Protein AF-A0A7G8E2K2-F1 (afdb_monomer_lite)

Radius of gyration: 29.86 Å; chains: 1; bounding box: 67×80×74 Å

Foldseek 3Di:
DDDDDDDPDPDDPPPDPVPPPDQDVVQCVVQVPPPCSVVSSCVVVVVPPPPPDVVVVLVLLQQLAFFADPQWFAADPQKTFGKDWAFDAQPDEADPQQPPQPDDPPPQQPPQPPRTGGTHIDTDDDMDGYHHDPVAPSHHPGRNHRGRPPCVVVVVVVVVVVVVVVLVVLLVQFAPQCSVVSLALVSSCVVPVVVVVVCVVPVVVSVVVSVVRVHPD

pLDDT: mean 75.47, std 17.38, range [32.97, 94.81]

Sequence (217 aa):
MVVKGSFIALAVLIASNPAFAEVDPKIHKLCVEAKDYAGCVRAMKGDTTPITETRMRMGLQDELGNACPAGYAYSGGGQCRSIKCIPMGIFGSNEPQLAGKGHTCEGRNIEYGIIGGRATMRWGNQYMKAIIDPNCPNIEPHLGDLNSCGREKDYKAKQETEAARKEKELLESCDFKIRAYQCSFNAYLDANPALKRWAELNPEMAEKERQKLGSLD

Structure (mmCIF, N/CA/C/O backbone):
data_AF-A0A7G8E2K2-F1
#
_entry.id   AF-A0A7G8E2K2-F1
#
loop_
_atom_site.group_PDB
_atom_site.id
_atom_site.type_symbol
_atom_site.label_atom_id
_atom_site.label_alt_id
_atom_site.label_comp_id
_atom_site.label_asym_id
_atom_site.label_entity_id
_atom_site.label_seq_id
_atom_site.pdbx_PDB_ins_code
_atom_site.Cartn_x
_atom_site.Cartn_y
_atom_site.Cartn_z
_atom_site.occupancy
_atom_site.B_iso_or_equiv
_atom_site.auth_seq_id
_atom_site.auth_comp_id
_atom_site.auth_asym_id
_atom_site.auth_atom_id
_atom_site.pdbx_PDB_model_num
ATOM 1 N N . MET A 1 1 ? -39.272 -60.051 -33.256 1.00 32.97 1 MET A N 1
ATOM 2 C CA . MET A 1 1 ? -37.827 -60.293 -33.071 1.00 32.97 1 MET A CA 1
ATOM 3 C C . MET A 1 1 ? -37.099 -58.959 -33.055 1.00 32.97 1 MET A C 1
ATOM 5 O O . MET A 1 1 ? -37.270 -58.185 -33.979 1.00 32.97 1 MET A O 1
ATOM 9 N N . VAL A 1 2 ? -36.336 -58.754 -31.978 1.00 37.84 2 VAL A N 1
ATOM 10 C CA . VAL A 1 2 ? -35.137 -57.910 -31.812 1.00 37.84 2 VAL A CA 1
ATOM 11 C C . VAL A 1 2 ? -35.247 -56.395 -32.062 1.00 37.84 2 VAL A C 1
ATOM 13 O O . VAL A 1 2 ? -35.211 -55.888 -33.175 1.00 37.84 2 VAL A O 1
ATOM 16 N N . VAL A 1 3 ? -35.280 -55.712 -30.917 1.00 42.19 3 VAL A N 1
ATOM 17 C CA . VAL A 1 3 ? -35.051 -54.293 -30.615 1.00 42.19 3 VAL A CA 1
ATOM 18 C C . VAL A 1 3 ? -33.690 -53.810 -31.126 1.00 42.19 3 VAL A C 1
ATOM 20 O O . VAL A 1 3 ? -32.722 -54.562 -31.027 1.00 42.19 3 VAL A O 1
ATOM 23 N N . LYS A 1 4 ? -33.588 -52.537 -31.538 1.00 41.44 4 LYS A N 1
ATOM 24 C CA . LYS A 1 4 ? -32.407 -51.681 -31.284 1.00 41.44 4 LYS A CA 1
ATOM 25 C C . LYS A 1 4 ? -32.735 -50.205 -31.545 1.00 41.44 4 LYS A C 1
ATOM 27 O O . LYS A 1 4 ? -32.542 -49.685 -32.637 1.00 41.44 4 LYS A O 1
ATOM 32 N N . GLY A 1 5 ? -33.264 -49.546 -30.512 1.00 40.81 5 GLY A N 1
ATOM 33 C CA . GLY A 1 5 ? -33.307 -48.088 -30.419 1.00 40.81 5 GLY A CA 1
ATOM 34 C C . GLY A 1 5 ? -31.919 -47.561 -30.057 1.00 40.81 5 GLY A C 1
ATOM 35 O O . GLY A 1 5 ? -31.308 -48.030 -29.099 1.00 40.81 5 GLY A O 1
ATOM 36 N N . SER A 1 6 ? -31.414 -46.623 -30.853 1.00 45.47 6 SER A N 1
ATOM 37 C CA . SER A 1 6 ? -30.106 -46.000 -30.665 1.00 45.47 6 SER A CA 1
ATOM 38 C C . SER A 1 6 ? -30.271 -44.745 -29.804 1.00 45.47 6 SER A C 1
ATOM 40 O O . SER A 1 6 ? -30.542 -43.664 -30.318 1.00 45.47 6 SER A O 1
ATOM 42 N N . PHE A 1 7 ? -30.156 -44.893 -28.483 1.00 44.28 7 PHE A N 1
ATOM 43 C CA . PHE A 1 7 ? -30.063 -43.763 -27.557 1.00 44.28 7 PHE A CA 1
ATOM 44 C C . PHE A 1 7 ? -28.607 -43.290 -27.501 1.00 44.28 7 PHE A C 1
ATOM 46 O O . PHE A 1 7 ? -27.746 -43.974 -26.951 1.00 44.28 7 PHE A O 1
ATOM 53 N N . ILE A 1 8 ? -28.323 -42.122 -28.079 1.00 51.41 8 ILE A N 1
ATOM 54 C CA . ILE A 1 8 ? -27.054 -41.418 -27.866 1.00 51.41 8 ILE A CA 1
ATOM 55 C C . ILE A 1 8 ? -27.135 -40.776 -26.478 1.00 51.41 8 ILE A C 1
ATOM 57 O O . ILE A 1 8 ? -27.784 -39.749 -26.290 1.00 51.41 8 ILE A O 1
ATOM 61 N N . ALA A 1 9 ? -26.516 -41.421 -25.490 1.00 45.59 9 ALA A N 1
ATOM 62 C CA . ALA A 1 9 ? -26.308 -40.863 -24.163 1.00 45.59 9 ALA A CA 1
ATOM 63 C C . ALA A 1 9 ? -25.208 -39.793 -24.240 1.00 45.59 9 ALA A C 1
ATOM 65 O O . ALA A 1 9 ? -24.033 -40.109 -24.424 1.00 45.59 9 ALA A O 1
ATOM 66 N N . LEU A 1 10 ? -25.585 -38.519 -24.114 1.00 44.47 10 LEU A N 1
ATOM 67 C CA . LEU A 1 10 ? -24.635 -37.429 -23.921 1.00 44.47 10 LEU A CA 1
ATOM 68 C C . LEU A 1 10 ? -24.130 -37.503 -22.471 1.00 44.47 10 LEU A C 1
ATOM 70 O O . LEU A 1 10 ? -24.831 -37.120 -21.535 1.00 44.47 10 LEU A O 1
ATOM 74 N N . ALA A 1 11 ? -22.939 -38.067 -22.283 1.00 43.22 11 ALA A N 1
ATOM 75 C CA . ALA A 1 11 ? -22.270 -38.125 -20.992 1.00 43.22 11 ALA A CA 1
ATOM 76 C C . ALA A 1 11 ? -21.904 -36.703 -20.536 1.00 43.22 11 ALA A C 1
ATOM 78 O O . ALA A 1 11 ? -21.011 -36.064 -21.091 1.00 43.22 11 ALA A O 1
ATOM 79 N N . VAL A 1 12 ? -22.605 -36.206 -19.516 1.00 47.22 12 VAL A N 1
ATOM 80 C CA . VAL A 1 12 ? -22.203 -35.014 -18.767 1.00 47.22 12 VAL A CA 1
ATOM 81 C C . VAL A 1 12 ? -20.932 -35.375 -17.999 1.00 47.22 12 VAL A C 1
ATOM 83 O O . VAL A 1 12 ? -20.977 -36.121 -17.022 1.00 47.22 12 VAL A O 1
ATOM 86 N N . LEU A 1 13 ? -19.785 -34.872 -18.458 1.00 45.12 13 LEU A N 1
ATOM 87 C CA . LEU A 1 13 ? -18.534 -34.877 -17.703 1.00 45.12 13 LEU A CA 1
ATOM 88 C C . LEU A 1 13 ? -18.696 -33.941 -16.500 1.00 45.12 13 LEU A C 1
ATOM 90 O O . LEU A 1 13 ? -18.425 -32.744 -16.573 1.00 45.12 13 LEU A O 1
ATOM 94 N N . ILE A 1 14 ? -19.177 -34.495 -15.389 1.00 46.22 14 ILE A N 1
ATOM 95 C CA . ILE A 1 14 ? -19.089 -33.860 -14.077 1.00 46.22 14 ILE A CA 1
ATOM 96 C C . ILE A 1 14 ? -17.608 -33.891 -13.695 1.00 46.22 14 ILE A C 1
ATOM 98 O O . ILE A 1 14 ? -17.072 -34.939 -13.340 1.00 46.22 14 ILE A O 1
ATOM 102 N N . ALA A 1 15 ? -16.933 -32.747 -13.801 1.00 39.41 15 ALA A N 1
ATOM 103 C CA . ALA A 1 15 ? -15.620 -32.560 -13.204 1.00 39.41 15 ALA A CA 1
ATOM 104 C C . ALA A 1 15 ? -15.766 -32.704 -11.681 1.00 39.41 15 ALA A C 1
ATOM 106 O O . ALA A 1 15 ? -16.253 -31.809 -10.990 1.00 39.41 15 ALA A O 1
ATOM 107 N N . SER A 1 16 ? -15.399 -33.871 -11.158 1.00 40.41 16 SER A N 1
ATOM 108 C CA . SER A 1 16 ? -15.361 -34.152 -9.730 1.00 40.41 16 SER A CA 1
ATOM 109 C C . SER A 1 16 ? -14.204 -33.381 -9.092 1.00 40.41 16 SER A C 1
ATOM 111 O O . SER A 1 16 ? -13.073 -33.864 -9.055 1.00 40.41 16 SER A O 1
ATOM 113 N N . ASN A 1 17 ? -14.483 -32.179 -8.584 1.00 39.69 17 ASN A N 1
ATOM 114 C CA . ASN A 1 17 ? -13.613 -31.515 -7.614 1.00 39.69 17 ASN A CA 1
ATOM 115 C C . ASN A 1 17 ? -13.625 -32.340 -6.312 1.00 39.69 17 ASN A C 1
ATOM 117 O O . ASN A 1 17 ? -14.682 -32.441 -5.685 1.00 39.69 17 ASN A O 1
ATOM 121 N N . PRO A 1 18 ? -12.494 -32.897 -5.843 1.00 39.53 18 PRO A N 1
ATOM 122 C CA . PRO A 1 18 ? -12.457 -33.779 -4.674 1.00 39.53 18 PRO A CA 1
ATOM 123 C C . PRO A 1 18 ? -12.524 -33.014 -3.334 1.00 39.53 18 PRO A C 1
ATOM 125 O O . PRO A 1 18 ? -12.056 -33.505 -2.313 1.00 39.53 18 PRO A O 1
ATOM 128 N N . ALA A 1 19 ? -13.094 -31.804 -3.311 1.00 43.91 19 ALA A N 1
ATOM 129 C CA . ALA A 1 19 ? -13.120 -30.927 -2.134 1.00 43.91 19 ALA A CA 1
ATOM 130 C C . ALA A 1 19 ? -14.438 -30.968 -1.332 1.00 43.91 19 ALA A C 1
ATOM 132 O O . ALA A 1 19 ? -14.545 -30.307 -0.303 1.00 43.91 19 ALA A O 1
ATOM 133 N N . PHE A 1 20 ? -15.428 -31.757 -1.760 1.00 43.94 20 PHE A N 1
ATOM 134 C CA . PHE A 1 20 ? -16.698 -31.957 -1.044 1.00 43.94 20 PHE A CA 1
ATOM 135 C C . PHE A 1 20 ? -16.855 -33.396 -0.540 1.00 43.94 20 PHE A C 1
ATOM 137 O O . PHE A 1 20 ? -17.945 -33.961 -0.580 1.00 43.94 20 PHE A O 1
ATOM 144 N N . ALA A 1 21 ? -15.761 -34.006 -0.076 1.00 47.19 21 ALA A N 1
ATOM 145 C CA . ALA A 1 21 ? -15.837 -35.261 0.657 1.00 47.19 21 ALA A CA 1
ATOM 146 C C . ALA A 1 21 ? -16.679 -35.052 1.931 1.00 47.19 21 ALA A C 1
ATOM 148 O O . ALA A 1 21 ? -16.267 -34.350 2.858 1.00 47.19 21 ALA A O 1
ATOM 149 N N . GLU A 1 22 ? -17.894 -35.598 1.878 1.00 59.53 22 GLU A N 1
ATOM 150 C CA . GLU A 1 22 ? -18.796 -35.994 2.961 1.00 59.53 22 GLU A CA 1
ATOM 151 C C . GLU A 1 22 ? -18.624 -35.200 4.268 1.00 59.53 22 GLU A C 1
ATOM 153 O O . GLU A 1 22 ? -17.851 -35.540 5.166 1.00 59.53 22 GLU A O 1
ATOM 158 N N . VAL A 1 23 ? -19.337 -34.075 4.366 1.00 63.22 23 VAL A N 1
ATOM 159 C CA . VAL A 1 23 ? -19.462 -33.342 5.630 1.00 63.22 23 VAL A CA 1
ATOM 160 C C . VAL A 1 23 ? -20.283 -34.203 6.585 1.00 63.22 23 VAL A C 1
ATOM 162 O O . VAL A 1 23 ? -21.416 -34.551 6.260 1.00 63.22 23 VAL A O 1
ATOM 165 N N . ASP A 1 24 ? -19.721 -34.526 7.755 1.00 76.00 24 ASP A N 1
ATOM 166 C CA . ASP A 1 24 ? -20.410 -35.294 8.798 1.00 76.00 24 ASP A CA 1
ATOM 167 C C . ASP A 1 24 ? -21.826 -34.718 9.034 1.00 76.00 24 ASP A C 1
ATOM 169 O O . ASP A 1 24 ? -21.955 -33.499 9.229 1.00 76.00 24 ASP A O 1
ATOM 173 N N . PRO A 1 25 ? -22.892 -35.545 9.032 1.00 79.00 25 PRO A N 1
ATOM 174 C CA . PRO A 1 25 ? -24.273 -35.085 9.184 1.00 79.00 25 PRO A CA 1
ATOM 175 C C . PRO A 1 25 ? -24.508 -34.206 10.421 1.00 79.00 25 PRO A C 1
ATOM 177 O O . PRO A 1 25 ? -25.373 -33.327 10.402 1.00 79.00 25 PRO A O 1
ATOM 180 N N . LYS A 1 26 ? -23.728 -34.399 11.494 1.00 77.62 26 LYS A N 1
ATOM 181 C CA . LYS A 1 26 ? -23.789 -33.569 12.704 1.00 77.62 26 LYS A CA 1
ATOM 182 C C . LYS A 1 26 ? -23.222 -32.172 12.468 1.00 77.62 26 LYS A C 1
ATOM 184 O O . LYS A 1 26 ? -23.830 -31.202 12.909 1.00 77.62 26 LYS A O 1
ATOM 189 N N . ILE A 1 27 ? -22.108 -32.053 11.744 1.00 76.75 27 ILE A N 1
ATOM 190 C CA . ILE A 1 27 ? -21.520 -30.754 11.377 1.00 76.75 27 ILE A CA 1
ATOM 191 C C . ILE A 1 27 ? -22.425 -30.044 10.368 1.00 76.75 27 ILE A C 1
ATOM 193 O O . ILE A 1 27 ? -22.677 -28.848 10.492 1.00 76.75 27 ILE A O 1
ATOM 197 N N . HIS A 1 28 ? -22.985 -30.786 9.410 1.00 78.94 28 HIS A N 1
ATOM 198 C CA . HIS A 1 28 ? -23.934 -30.238 8.449 1.00 78.94 28 HIS A CA 1
ATOM 199 C C . HIS A 1 28 ? -25.149 -29.613 9.146 1.00 78.94 28 HIS A C 1
ATOM 201 O O . HIS A 1 28 ? -25.479 -28.467 8.856 1.00 78.94 28 HIS A O 1
ATOM 207 N N . LYS A 1 29 ? -25.757 -30.312 10.115 1.00 83.06 29 LYS A N 1
ATOM 208 C CA . LYS A 1 29 ? -26.914 -29.798 10.865 1.00 83.06 29 LYS A CA 1
ATOM 209 C C . LYS A 1 29 ? -26.600 -28.534 11.676 1.00 83.06 29 LYS A C 1
ATOM 211 O O . LYS A 1 29 ? -27.480 -27.701 11.842 1.00 83.06 29 LYS A O 1
ATOM 216 N N . LEU A 1 30 ? -25.370 -28.385 12.164 1.00 78.75 30 LEU A N 1
ATOM 217 C CA . LEU A 1 30 ? -24.940 -27.195 12.908 1.00 78.75 30 LEU A CA 1
ATOM 218 C C . LEU A 1 30 ? -24.634 -26.006 11.990 1.00 78.75 30 LEU A C 1
ATOM 220 O O . LEU A 1 30 ? -24.845 -24.862 12.375 1.00 78.75 30 LEU A O 1
ATOM 224 N N . CYS A 1 31 ? -24.151 -26.273 10.777 1.00 78.31 31 CYS A N 1
ATOM 225 C CA . CYS A 1 31 ? -23.702 -25.233 9.859 1.00 78.31 31 CYS A CA 1
ATOM 226 C C . CYS A 1 31 ? -24.735 -24.835 8.800 1.00 78.31 31 CYS A C 1
ATOM 228 O O . CYS A 1 31 ? -24.526 -23.827 8.133 1.00 78.31 31 CYS A O 1
ATOM 230 N N . VAL A 1 32 ? -25.836 -25.580 8.630 1.00 83.81 32 VAL A N 1
ATOM 231 C CA . VAL A 1 32 ? -26.839 -25.351 7.566 1.00 83.81 32 VAL A CA 1
ATOM 232 C C . VAL A 1 32 ? -27.510 -23.976 7.639 1.00 83.81 32 VAL A C 1
ATOM 234 O O . VAL A 1 32 ? -27.855 -23.410 6.607 1.00 83.81 32 VAL A O 1
ATOM 237 N N . GLU A 1 33 ? -27.645 -23.415 8.840 1.00 76.44 33 GLU A N 1
ATOM 238 C CA . GLU A 1 33 ? -28.220 -22.080 9.052 1.00 76.44 33 GLU A CA 1
ATOM 239 C C . GLU A 1 33 ? -27.167 -20.960 8.990 1.00 76.44 33 GLU A C 1
ATOM 241 O O . GLU A 1 33 ? -27.507 -19.775 8.986 1.00 76.44 33 GLU A O 1
ATOM 246 N N . ALA A 1 34 ? -25.877 -21.304 8.925 1.00 74.50 34 ALA A N 1
ATOM 247 C CA . ALA A 1 34 ? -24.814 -20.317 8.843 1.00 74.50 34 ALA A CA 1
ATOM 248 C C . ALA A 1 34 ? -24.793 -19.672 7.451 1.00 74.50 34 ALA A C 1
ATOM 250 O O . ALA A 1 34 ? -24.728 -20.356 6.429 1.00 74.50 34 ALA A O 1
ATOM 251 N N . LYS A 1 35 ? -24.750 -18.334 7.409 1.00 68.25 35 LYS A N 1
ATOM 252 C CA . LYS A 1 35 ? -24.548 -17.576 6.159 1.00 68.25 35 LYS A CA 1
ATOM 253 C C . LYS A 1 35 ? -23.265 -17.983 5.422 1.00 68.25 35 LYS A C 1
ATOM 255 O O . LYS A 1 35 ? -23.231 -17.924 4.198 1.00 68.25 35 LYS A O 1
ATOM 260 N N . ASP A 1 36 ? -22.237 -18.404 6.161 1.00 66.69 36 ASP A N 1
ATOM 261 C CA . ASP A 1 36 ? -21.009 -18.999 5.627 1.00 66.69 36 ASP A CA 1
ATOM 262 C C . ASP A 1 36 ? -20.883 -20.461 6.082 1.00 66.69 36 ASP A C 1
ATOM 264 O O . ASP A 1 36 ? -20.158 -20.803 7.023 1.00 66.69 36 ASP A O 1
ATOM 268 N N . TYR A 1 37 ? -21.621 -21.335 5.395 1.00 74.50 37 TYR A N 1
ATOM 269 C CA . TYR A 1 37 ? -21.599 -22.780 5.620 1.00 74.50 37 TYR A CA 1
ATOM 270 C C . TYR A 1 37 ? -20.172 -23.348 5.560 1.00 74.50 37 TYR A C 1
ATOM 272 O O . TYR A 1 37 ? -19.773 -24.155 6.400 1.00 74.50 37 TYR A O 1
ATOM 280 N N . ALA A 1 38 ? -19.367 -22.901 4.592 1.00 69.81 38 ALA A N 1
ATOM 281 C CA . ALA A 1 38 ? -18.022 -23.424 4.378 1.00 69.81 38 ALA A CA 1
ATOM 282 C C . ALA A 1 38 ? -17.038 -22.980 5.473 1.00 69.81 38 ALA A C 1
ATOM 284 O O . ALA A 1 38 ? -16.143 -23.751 5.825 1.00 69.81 38 ALA A O 1
ATOM 285 N N . GLY A 1 39 ? -17.195 -21.766 6.008 1.00 70.06 39 GLY A N 1
ATOM 286 C CA . GLY A 1 39 ? -16.452 -21.279 7.170 1.00 70.06 39 GLY A CA 1
ATOM 287 C C . GLY A 1 39 ? -16.805 -22.039 8.449 1.00 70.06 39 GLY A C 1
ATOM 288 O O . GLY A 1 39 ? -15.907 -22.499 9.153 1.00 70.06 39 GLY A O 1
ATOM 289 N N . CYS A 1 40 ? -18.098 -22.268 8.698 1.00 74.31 40 CYS A N 1
ATOM 290 C CA . CYS A 1 40 ? -18.567 -23.042 9.850 1.00 74.31 40 CYS A CA 1
ATOM 291 C C . CYS A 1 40 ? -18.055 -24.492 9.824 1.00 74.31 40 CYS A C 1
ATOM 293 O O . CYS A 1 40 ? -17.511 -24.976 10.815 1.00 74.31 40 CYS A O 1
ATOM 295 N N . VAL A 1 41 ? -18.140 -25.177 8.676 1.00 78.31 41 VAL A N 1
ATOM 296 C CA . VAL A 1 41 ? -17.644 -26.560 8.544 1.00 78.31 41 VAL A CA 1
ATOM 297 C C . VAL A 1 41 ? -16.135 -26.640 8.796 1.00 78.31 41 VAL A C 1
ATOM 299 O O . VAL A 1 41 ? -15.680 -27.580 9.444 1.00 78.31 41 VAL A O 1
ATOM 302 N N . ARG A 1 42 ? -15.357 -25.657 8.321 1.00 71.56 42 ARG A N 1
ATOM 303 C CA . ARG A 1 42 ? -13.903 -25.586 8.552 1.00 71.56 42 ARG A CA 1
ATOM 304 C C . ARG A 1 42 ? -13.565 -25.366 10.028 1.00 71.56 42 ARG A C 1
ATOM 306 O O . ARG A 1 42 ? -12.726 -26.083 10.564 1.00 71.56 42 ARG A O 1
ATOM 313 N N . ALA A 1 43 ? -14.276 -24.460 10.699 1.00 74.25 43 ALA A N 1
ATOM 314 C CA . ALA A 1 43 ? -14.111 -24.223 12.1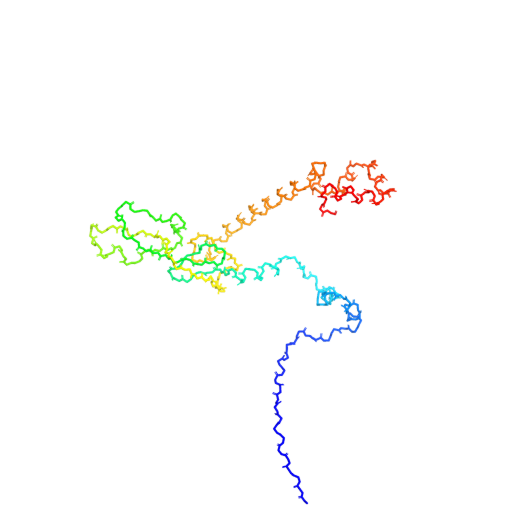33 1.00 74.25 43 ALA A CA 1
ATOM 315 C C . ALA A 1 43 ? -14.426 -25.481 12.965 1.00 74.25 43 ALA A C 1
ATOM 317 O O . ALA A 1 43 ? -13.670 -25.840 13.863 1.00 74.25 43 ALA A O 1
ATOM 318 N N . MET A 1 44 ? -15.496 -26.201 12.615 1.00 73.62 44 MET A N 1
ATOM 319 C CA . MET A 1 44 ? -15.910 -27.429 13.305 1.00 73.62 44 MET A CA 1
ATOM 320 C C . MET A 1 44 ? -14.974 -28.620 13.060 1.00 73.62 44 MET A C 1
ATOM 322 O O . MET A 1 44 ? -14.917 -29.529 13.885 1.00 73.62 44 MET A O 1
ATOM 326 N N . LYS A 1 45 ? -14.230 -28.623 11.947 1.00 76.50 45 LYS A N 1
ATOM 327 C CA . LYS A 1 45 ? -13.194 -29.625 11.653 1.00 76.50 45 LYS A CA 1
ATOM 328 C C . LYS A 1 45 ? -11.850 -29.326 12.333 1.00 76.50 45 LYS A C 1
ATOM 330 O O . LYS A 1 45 ? -10.930 -30.125 12.205 1.00 76.50 45 LYS A O 1
ATOM 335 N N . GLY A 1 46 ? -11.742 -28.223 13.080 1.00 55.59 46 GLY A N 1
ATOM 336 C CA . GLY A 1 46 ? -10.513 -27.849 13.780 1.00 55.59 46 GLY A CA 1
ATOM 337 C C . GLY A 1 46 ? -9.417 -27.307 12.860 1.00 55.59 46 GLY A C 1
ATOM 338 O O . GLY A 1 46 ? -8.278 -27.181 13.304 1.00 55.59 46 GLY A O 1
ATOM 339 N N . ASP A 1 47 ? -9.744 -26.948 11.611 1.00 51.84 47 ASP A N 1
ATOM 340 C CA . ASP A 1 47 ? -8.831 -26.226 10.724 1.00 51.84 47 ASP A CA 1
ATOM 341 C C . ASP A 1 47 ? -8.703 -24.781 11.225 1.00 51.84 47 ASP A C 1
ATOM 343 O O . ASP A 1 47 ? -9.327 -23.847 10.720 1.00 51.84 47 ASP A O 1
ATOM 347 N N . THR A 1 48 ? -7.876 -24.583 12.251 1.00 49.97 48 THR A N 1
ATOM 348 C CA . THR A 1 48 ? -7.511 -23.266 12.780 1.00 49.97 48 THR A CA 1
ATOM 349 C C . THR A 1 48 ? -6.413 -22.618 11.944 1.00 49.97 48 THR A C 1
ATOM 351 O O . THR A 1 48 ? -5.560 -21.921 12.491 1.00 49.97 48 THR A O 1
ATOM 354 N N . THR A 1 49 ? -6.398 -22.818 10.620 1.00 49.53 49 THR A N 1
ATOM 355 C CA . THR A 1 49 ? -5.707 -21.850 9.765 1.00 49.53 49 THR A CA 1
ATOM 356 C C . THR A 1 49 ? -6.436 -20.533 9.981 1.00 49.53 49 THR A C 1
ATOM 358 O O . THR A 1 49 ? -7.617 -20.445 9.624 1.00 49.53 49 THR A O 1
ATOM 361 N N . PRO A 1 50 ? -5.808 -19.545 10.632 1.00 42.69 50 PRO A N 1
ATOM 362 C CA . PRO A 1 50 ? -6.506 -18.325 10.953 1.00 42.69 50 PRO A CA 1
ATOM 363 C C . PRO A 1 50 ? -6.963 -17.703 9.636 1.00 42.69 50 PRO A C 1
ATOM 365 O O . PRO A 1 50 ? -6.193 -17.553 8.685 1.00 42.69 50 PRO A O 1
ATOM 368 N N . ILE A 1 51 ? -8.246 -17.355 9.571 1.00 47.69 51 ILE A N 1
ATOM 369 C CA . ILE A 1 51 ? -8.795 -16.493 8.526 1.00 47.69 51 ILE A CA 1
ATOM 370 C C . ILE A 1 51 ? -8.334 -15.060 8.851 1.00 47.69 51 ILE A C 1
ATOM 372 O O . ILE A 1 51 ? -9.133 -14.146 8.994 1.00 47.69 51 ILE A O 1
ATOM 376 N N . THR A 1 52 ? -7.034 -14.855 9.054 1.00 38.72 52 THR A N 1
ATOM 377 C CA . THR A 1 52 ? -6.435 -13.537 9.236 1.00 38.72 52 THR A CA 1
ATOM 378 C C . THR A 1 52 ? -6.136 -12.989 7.858 1.00 38.72 52 THR A C 1
ATOM 380 O O . THR A 1 52 ? -5.122 -13.336 7.257 1.00 38.72 52 THR A O 1
ATOM 383 N N . GLU A 1 53 ? -7.068 -12.173 7.352 1.00 45.88 53 GLU A N 1
ATOM 384 C CA . GLU A 1 53 ? -6.856 -11.010 6.465 1.00 45.88 53 GLU A CA 1
ATOM 385 C C . GLU A 1 53 ? -6.170 -11.211 5.099 1.00 45.88 53 GLU A C 1
ATOM 387 O O . GLU A 1 53 ? -6.291 -10.368 4.210 1.00 45.88 53 GLU A O 1
ATOM 392 N N . THR A 1 54 ? -5.514 -12.338 4.853 1.00 41.72 54 THR A N 1
ATOM 393 C CA . THR A 1 54 ? -4.656 -12.548 3.686 1.00 41.72 54 THR A CA 1
ATOM 394 C C . THR A 1 54 ? -5.507 -12.867 2.460 1.00 41.72 54 THR A C 1
ATOM 396 O O . THR A 1 54 ? -5.194 -12.442 1.351 1.00 41.72 54 THR A O 1
ATOM 399 N N . ARG A 1 55 ? -6.663 -13.522 2.643 1.00 37.06 55 ARG A N 1
ATOM 400 C CA . ARG A 1 55 ? -7.538 -13.893 1.520 1.00 37.06 55 ARG A CA 1
ATOM 401 C C . ARG A 1 55 ? -8.349 -12.727 0.948 1.00 37.06 55 ARG A C 1
ATOM 403 O O . ARG A 1 55 ? -8.642 -12.752 -0.241 1.00 37.06 55 ARG A O 1
ATOM 410 N N . MET A 1 56 ? -8.658 -11.695 1.742 1.00 37.34 56 MET A N 1
ATOM 411 C CA . MET A 1 56 ? -9.272 -10.467 1.208 1.00 37.34 56 MET A CA 1
ATOM 412 C C . MET A 1 56 ? -8.261 -9.601 0.438 1.00 37.34 56 MET A C 1
ATOM 414 O O . MET A 1 56 ? -8.654 -8.873 -0.468 1.00 37.34 56 MET A O 1
ATOM 418 N N . ARG A 1 57 ? -6.956 -9.727 0.723 1.00 46.50 57 ARG A N 1
ATOM 419 C CA . ARG A 1 57 ? -5.893 -9.075 -0.059 1.00 46.50 57 ARG A CA 1
ATOM 420 C C . ARG A 1 57 ? -5.536 -9.803 -1.353 1.00 46.50 57 ARG A C 1
ATOM 422 O O . ARG A 1 57 ? -5.205 -9.117 -2.314 1.00 46.50 57 ARG A O 1
ATOM 429 N N . MET A 1 58 ? -5.641 -11.135 -1.405 1.00 45.28 58 MET A N 1
ATOM 430 C CA . MET A 1 58 ? -5.348 -11.889 -2.633 1.00 45.28 58 MET A CA 1
ATOM 431 C C . MET A 1 58 ? -6.258 -11.453 -3.787 1.00 45.28 58 MET A C 1
ATOM 433 O O . MET A 1 58 ? -5.747 -11.084 -4.831 1.00 45.28 58 MET A O 1
ATOM 437 N N . GLY A 1 59 ? -7.575 -11.336 -3.571 1.00 50.56 59 GLY A N 1
ATOM 438 C CA . GLY A 1 59 ? -8.499 -10.938 -4.644 1.00 50.56 59 GLY A CA 1
ATOM 439 C C . GLY A 1 59 ? -8.230 -9.545 -5.231 1.00 50.56 59 GLY A C 1
ATOM 440 O O . GLY A 1 59 ? -8.283 -9.375 -6.443 1.00 50.56 59 GLY A O 1
ATOM 441 N N . LEU A 1 60 ? -7.883 -8.556 -4.397 1.00 59.03 60 LEU A N 1
ATOM 442 C CA . LEU A 1 60 ? -7.574 -7.202 -4.873 1.00 59.03 60 LEU A CA 1
ATOM 443 C C . LEU A 1 60 ? -6.182 -7.119 -5.519 1.00 59.03 60 LEU A C 1
ATOM 445 O O . LEU A 1 60 ? -6.000 -6.407 -6.500 1.00 59.03 60 LEU A O 1
ATOM 449 N N . GLN A 1 61 ? -5.186 -7.837 -4.994 1.00 61.62 61 GLN A N 1
ATOM 450 C CA . GLN A 1 61 ? -3.838 -7.837 -5.574 1.00 61.62 61 GLN A CA 1
ATOM 451 C C . GLN A 1 61 ? -3.774 -8.614 -6.892 1.00 61.62 61 GLN A C 1
ATOM 453 O O . GLN A 1 61 ? -3.101 -8.166 -7.820 1.00 61.62 61 GLN A O 1
ATOM 458 N N . ASP A 1 62 ? -4.569 -9.677 -7.024 1.00 61.97 62 ASP A N 1
ATOM 459 C CA . ASP A 1 62 ? -4.773 -10.390 -8.287 1.00 61.97 62 ASP A CA 1
ATOM 460 C C . ASP A 1 62 ? -5.436 -9.480 -9.344 1.00 61.97 62 ASP A C 1
ATOM 462 O O . ASP A 1 62 ? -5.195 -9.612 -10.546 1.00 61.97 62 ASP A O 1
ATOM 466 N N . GLU A 1 63 ? -6.234 -8.493 -8.922 1.00 67.38 63 GLU A N 1
ATOM 467 C CA . GLU A 1 63 ? -6.781 -7.475 -9.822 1.00 67.38 63 GLU A CA 1
ATOM 468 C C . GLU A 1 63 ? -5.783 -6.368 -10.176 1.00 67.38 63 GLU A C 1
ATOM 470 O O . GLU A 1 63 ? -5.856 -5.835 -11.287 1.00 67.38 63 GLU A O 1
ATOM 475 N N . LEU A 1 64 ? -4.862 -6.029 -9.271 1.00 82.12 64 LEU A N 1
ATOM 476 C CA . LEU A 1 64 ? -3.876 -4.963 -9.462 1.00 82.12 64 LEU A CA 1
ATOM 477 C C . LEU A 1 64 ? -2.649 -5.418 -10.261 1.00 82.12 64 LEU A C 1
ATOM 479 O O . LEU A 1 64 ? -2.043 -4.585 -10.923 1.00 82.12 64 LEU A O 1
ATOM 483 N N . GLY A 1 65 ? -2.286 -6.700 -10.240 1.00 86.50 65 GLY A N 1
ATOM 484 C CA . GLY A 1 65 ? -1.096 -7.212 -10.927 1.00 86.50 65 GLY A CA 1
ATOM 485 C C . GLY A 1 65 ? 0.228 -6.768 -10.287 1.00 86.50 65 GLY A C 1
ATOM 486 O O . GLY A 1 65 ? 0.286 -5.845 -9.473 1.00 86.50 65 GLY A O 1
ATOM 487 N N . ASN A 1 66 ? 1.320 -7.437 -10.662 1.00 90.06 66 ASN A N 1
ATOM 488 C CA . ASN A 1 66 ? 2.649 -7.254 -10.062 1.00 90.06 66 ASN A CA 1
ATOM 489 C C . ASN A 1 66 ? 3.769 -6.991 -11.091 1.00 90.06 66 ASN A C 1
ATOM 491 O O . ASN A 1 66 ? 4.942 -6.899 -10.721 1.00 90.06 66 ASN A O 1
ATOM 495 N N . ALA A 1 67 ? 3.433 -6.870 -12.378 1.00 90.81 67 ALA A N 1
ATOM 496 C CA . ALA A 1 67 ? 4.396 -6.593 -13.436 1.00 90.81 67 ALA A CA 1
ATOM 497 C C . ALA A 1 67 ? 3.794 -5.800 -14.604 1.00 90.81 67 ALA A C 1
ATOM 499 O O . ALA A 1 67 ? 2.608 -5.887 -14.919 1.00 90.81 67 ALA A O 1
ATOM 500 N N . CYS A 1 68 ? 4.651 -5.045 -15.279 1.00 91.44 68 CYS A N 1
ATOM 501 C CA . CYS A 1 68 ? 4.385 -4.345 -16.523 1.00 91.44 68 CYS A CA 1
ATOM 502 C C . CYS A 1 68 ? 5.212 -4.962 -17.655 1.00 91.44 68 CYS A C 1
ATOM 504 O O . CYS A 1 68 ? 6.365 -5.345 -17.441 1.00 91.44 68 CYS A O 1
ATOM 506 N N . PRO A 1 69 ? 4.659 -5.050 -18.875 1.00 89.56 69 PRO A N 1
ATOM 507 C CA . PRO A 1 69 ? 5.417 -5.527 -20.022 1.00 89.56 69 PRO A CA 1
ATOM 508 C C . PRO A 1 69 ? 6.488 -4.518 -20.451 1.00 89.56 69 PRO A C 1
ATOM 510 O O . PRO A 1 69 ? 6.459 -3.340 -20.088 1.00 89.56 69 PRO A O 1
ATOM 513 N N . ALA A 1 70 ? 7.426 -4.985 -21.277 1.00 87.31 70 ALA A N 1
ATOM 514 C CA . ALA A 1 70 ? 8.508 -4.162 -21.803 1.00 87.31 70 ALA A CA 1
ATOM 515 C C . ALA A 1 70 ? 7.985 -2.892 -22.503 1.00 87.31 70 ALA A C 1
ATOM 517 O O . ALA A 1 70 ? 7.007 -2.927 -23.250 1.00 87.31 70 ALA A O 1
ATOM 518 N N . GLY A 1 71 ? 8.651 -1.761 -22.259 1.00 86.44 71 GLY A N 1
ATOM 519 C CA . GLY A 1 71 ? 8.232 -0.450 -22.765 1.00 86.44 71 GLY A CA 1
ATOM 520 C C . GLY A 1 71 ? 7.153 0.244 -21.927 1.00 86.44 71 GLY A C 1
ATOM 521 O O . GLY A 1 71 ? 6.753 1.358 -22.268 1.00 86.44 71 GLY A O 1
ATOM 522 N N . TYR A 1 72 ? 6.709 -0.365 -20.824 1.00 92.00 72 TYR A N 1
ATOM 523 C CA . TYR A 1 72 ? 5.786 0.225 -19.860 1.00 92.00 72 TYR A CA 1
ATOM 524 C C . TYR A 1 72 ? 6.392 0.232 -18.455 1.00 92.00 72 TYR A C 1
ATOM 526 O O . TYR A 1 72 ? 7.196 -0.624 -18.096 1.00 92.00 72 TYR A O 1
ATOM 534 N N . ALA A 1 73 ? 5.969 1.198 -17.648 1.00 92.38 73 ALA A N 1
ATOM 535 C CA . ALA A 1 73 ? 6.275 1.268 -16.228 1.00 92.38 73 ALA A CA 1
ATOM 536 C C . ALA A 1 73 ? 4.995 1.423 -15.417 1.00 92.38 73 ALA A C 1
ATOM 538 O O . ALA A 1 73 ? 3.988 1.943 -15.901 1.00 92.38 73 ALA A O 1
ATOM 539 N N . TYR A 1 74 ? 5.046 0.996 -14.167 1.00 92.25 74 TYR A N 1
ATOM 540 C CA . TYR A 1 74 ? 3.896 1.015 -13.288 1.00 92.25 74 TYR A CA 1
ATOM 541 C C . TYR A 1 74 ? 3.462 2.443 -12.932 1.00 92.25 74 TYR A C 1
ATOM 543 O O . TYR A 1 74 ? 4.263 3.234 -12.444 1.00 92.25 74 TYR A O 1
ATOM 551 N N . SER A 1 75 ? 2.200 2.801 -13.162 1.00 91.50 75 SER A N 1
ATOM 552 C CA . SER A 1 75 ? 1.670 4.145 -12.883 1.00 91.50 75 SER A CA 1
ATOM 553 C C . SER A 1 75 ? 0.752 4.219 -11.660 1.00 91.50 75 SER A C 1
ATOM 555 O O . SER A 1 75 ? 0.302 5.314 -11.331 1.00 91.50 75 SER A O 1
ATOM 557 N N . GLY A 1 76 ? 0.505 3.095 -10.977 1.00 88.88 76 GLY A N 1
ATOM 558 C CA . GLY A 1 76 ? -0.394 3.006 -9.818 1.00 88.88 76 GLY A CA 1
ATOM 559 C C . GLY A 1 76 ? -1.747 2.379 -10.152 1.00 88.88 76 GLY A C 1
ATOM 560 O O . GLY A 1 76 ? -2.183 2.415 -11.304 1.00 88.88 76 GLY A O 1
ATOM 561 N N . GLY A 1 77 ? -2.423 1.815 -9.145 1.00 85.06 77 GLY A N 1
ATOM 562 C CA . GLY A 1 77 ? -3.835 1.407 -9.256 1.00 85.06 77 GLY A CA 1
ATOM 563 C C . GLY A 1 77 ? -4.082 0.268 -10.251 1.00 85.06 77 GLY A C 1
ATOM 564 O O . GLY A 1 77 ? -5.118 0.199 -10.904 1.00 85.06 77 GLY A O 1
ATOM 565 N N . GLY A 1 78 ? -3.087 -0.592 -10.408 1.00 88.19 78 GLY A N 1
ATOM 566 C CA . GLY A 1 78 ? -3.063 -1.740 -11.309 1.00 88.19 78 GLY A CA 1
ATOM 567 C C . GLY A 1 78 ? -2.810 -1.404 -12.774 1.00 88.19 78 GLY A C 1
ATOM 568 O O . GLY A 1 78 ? -3.096 -2.211 -13.662 1.00 88.19 78 GLY A O 1
ATOM 569 N N . GLN A 1 79 ? -2.288 -0.207 -13.044 1.00 91.88 79 GLN A N 1
ATOM 570 C CA . GLN A 1 79 ? -2.047 0.278 -14.396 1.00 91.88 79 GLN A CA 1
ATOM 571 C C . GLN A 1 79 ? -0.560 0.449 -14.693 1.00 91.88 79 GLN A C 1
ATOM 573 O O . GLN A 1 79 ? 0.230 0.914 -13.872 1.00 91.88 79 GLN A O 1
ATOM 578 N N . CYS A 1 80 ? -0.212 0.123 -15.927 1.00 93.31 80 CYS A N 1
ATOM 579 C CA . CYS A 1 80 ? 1.070 0.358 -16.554 1.00 93.31 80 CYS A CA 1
ATOM 580 C C . CYS A 1 80 ? 0.912 1.453 -17.603 1.00 93.31 80 CYS A C 1
ATOM 582 O O . CYS A 1 80 ? -0.031 1.442 -18.397 1.00 93.31 80 CYS A O 1
ATOM 584 N N . ARG A 1 81 ? 1.867 2.372 -17.657 1.00 94.81 81 ARG A N 1
ATOM 585 C CA . ARG A 1 81 ? 1.902 3.475 -18.610 1.00 94.81 81 ARG A CA 1
ATOM 586 C C . ARG A 1 81 ? 3.156 3.375 -19.469 1.00 94.81 81 ARG A C 1
ATOM 588 O O . ARG A 1 81 ? 4.243 3.102 -18.969 1.00 94.81 81 ARG A O 1
ATOM 595 N N . SER A 1 82 ? 2.995 3.582 -20.774 1.00 92.50 82 SER A N 1
ATOM 596 C CA . SER A 1 82 ? 4.099 3.506 -21.740 1.00 92.50 82 SER A CA 1
ATOM 597 C C . SER A 1 82 ? 5.222 4.474 -21.377 1.00 92.50 82 SER A C 1
ATOM 599 O O . SER A 1 82 ? 4.959 5.573 -20.885 1.00 92.50 82 SER A O 1
ATOM 601 N N . ILE A 1 83 ? 6.457 4.097 -21.677 1.00 90.00 83 ILE A N 1
ATOM 602 C CA . ILE A 1 83 ? 7.640 4.942 -21.547 1.00 90.00 83 ILE A CA 1
ATOM 603 C C . ILE A 1 83 ? 8.046 5.395 -22.944 1.00 90.00 83 ILE A C 1
ATOM 605 O O . ILE A 1 83 ? 8.167 4.595 -23.871 1.00 90.00 83 ILE A O 1
ATOM 609 N N . LYS A 1 84 ? 8.264 6.696 -23.109 1.00 88.62 84 LYS A N 1
ATOM 610 C CA . LYS A 1 84 ? 8.782 7.285 -24.341 1.00 88.62 84 LYS A CA 1
ATOM 611 C C . LYS A 1 84 ? 10.167 7.854 -24.098 1.00 88.62 84 LYS A C 1
ATOM 613 O O . LYS A 1 84 ? 10.410 8.521 -23.099 1.00 88.62 84 LYS A O 1
ATOM 618 N N . CYS A 1 85 ? 11.045 7.626 -25.061 1.00 84.00 85 CYS A N 1
ATOM 619 C CA . CYS A 1 85 ? 12.364 8.233 -25.103 1.00 84.00 85 CYS A CA 1
ATOM 620 C C . CYS A 1 85 ? 12.317 9.441 -26.026 1.00 84.00 85 CYS A C 1
ATOM 622 O O . CYS A 1 85 ? 12.059 9.289 -27.222 1.00 84.00 85 CYS A O 1
ATOM 624 N N . ILE A 1 86 ? 12.530 10.625 -25.459 1.00 80.88 86 ILE A N 1
ATOM 625 C CA . ILE A 1 86 ? 12.492 11.894 -26.183 1.00 80.88 86 ILE A CA 1
ATOM 626 C C . ILE A 1 86 ? 13.921 12.448 -26.254 1.00 80.88 86 ILE A C 1
ATOM 628 O O . ILE A 1 86 ? 14.568 12.569 -25.211 1.00 80.88 86 ILE A O 1
ATOM 632 N N . PRO A 1 87 ? 14.446 12.779 -27.447 1.00 75.94 87 PRO A N 1
ATOM 633 C CA . PRO A 1 87 ? 15.749 13.420 -27.568 1.00 75.94 87 PRO A CA 1
ATOM 634 C C . PRO A 1 87 ? 15.653 14.853 -27.028 1.00 75.94 87 PRO A C 1
ATOM 636 O O . PRO A 1 87 ? 14.956 15.687 -27.595 1.00 75.94 87 PRO A O 1
ATOM 639 N N . MET A 1 88 ? 16.324 15.134 -25.909 1.00 69.88 88 MET A N 1
ATOM 640 C CA . MET A 1 88 ? 16.231 16.431 -25.211 1.00 69.88 88 MET A CA 1
ATOM 641 C C . MET A 1 88 ? 17.585 17.148 -25.089 1.00 69.88 88 MET A C 1
ATOM 643 O O . MET A 1 88 ? 17.716 18.110 -24.334 1.00 69.88 88 MET A O 1
ATOM 647 N N . GLY A 1 89 ? 18.612 16.706 -25.820 1.00 64.81 89 GLY A N 1
ATOM 648 C CA . GLY A 1 89 ? 19.936 17.325 -25.725 1.00 64.81 89 GLY A CA 1
ATOM 649 C C . GLY A 1 89 ? 20.682 16.951 -24.440 1.00 64.81 89 GLY A C 1
ATOM 650 O O . GLY A 1 89 ? 20.278 16.077 -23.676 1.00 64.81 89 GLY A O 1
ATOM 651 N N . ILE A 1 90 ? 21.787 17.649 -24.185 1.00 66.88 90 ILE A N 1
ATOM 652 C CA . ILE A 1 90 ? 22.596 17.521 -22.959 1.00 66.88 90 ILE A CA 1
ATOM 653 C C . ILE A 1 90 ? 21.918 18.101 -21.702 1.00 66.88 90 ILE A C 1
ATOM 655 O O . ILE A 1 90 ? 22.369 17.834 -20.593 1.00 66.88 90 ILE A O 1
ATOM 659 N N . PHE A 1 91 ? 20.828 18.859 -21.865 1.00 70.62 91 PHE A N 1
ATOM 660 C CA . PHE A 1 91 ? 20.062 19.477 -20.771 1.00 70.62 91 PHE A CA 1
ATOM 661 C C . PHE A 1 91 ? 18.813 18.680 -20.373 1.00 70.62 91 PHE A C 1
ATOM 663 O O . PHE A 1 91 ? 18.084 19.062 -19.458 1.00 70.62 91 PHE A O 1
ATOM 670 N N . GLY A 1 92 ? 18.540 17.570 -21.057 1.00 71.31 92 GLY A N 1
ATOM 671 C CA . GLY A 1 92 ? 17.416 16.712 -20.732 1.00 71.31 92 GLY A CA 1
ATOM 672 C C . GLY A 1 92 ? 17.644 15.928 -19.437 1.00 71.31 92 GLY A C 1
ATOM 673 O O . GLY A 1 92 ? 18.641 15.223 -19.307 1.00 71.31 92 GLY A O 1
ATOM 674 N N . SER A 1 93 ? 16.669 15.966 -18.525 1.00 78.44 93 SER A N 1
ATOM 675 C CA . SER A 1 93 ? 16.585 15.038 -17.388 1.00 78.44 93 SER A CA 1
ATOM 676 C C . SER A 1 93 ? 15.479 14.001 -17.592 1.00 78.44 93 SER A C 1
ATOM 678 O O . SER A 1 93 ? 14.466 14.284 -18.237 1.00 78.44 93 SER A O 1
ATOM 680 N N . ASN A 1 94 ? 15.675 12.804 -17.040 1.00 83.56 94 ASN A N 1
ATOM 681 C CA . ASN A 1 94 ? 14.651 11.763 -16.997 1.00 83.56 94 ASN A CA 1
ATOM 682 C C . ASN A 1 94 ? 13.494 12.176 -16.083 1.00 83.56 94 ASN A C 1
ATOM 684 O O . ASN A 1 94 ? 13.660 12.968 -15.155 1.00 83.56 94 ASN A O 1
ATOM 688 N N . GLU A 1 95 ? 12.323 11.593 -16.314 1.00 86.50 95 GLU A N 1
ATOM 689 C CA . GLU A 1 95 ? 11.222 11.677 -15.367 1.00 86.50 95 GLU A CA 1
ATOM 690 C C . GLU A 1 95 ? 11.660 11.105 -14.005 1.00 86.50 95 GLU A C 1
ATOM 692 O O . GLU A 1 95 ? 12.124 9.960 -13.966 1.00 86.50 95 GLU A O 1
ATOM 697 N N . PRO A 1 96 ? 11.504 11.838 -12.882 1.00 85.94 96 PRO A N 1
ATOM 698 C CA . PRO A 1 96 ? 11.980 11.387 -11.570 1.00 85.94 96 PRO A CA 1
ATOM 699 C C . PRO A 1 96 ? 11.399 10.038 -11.154 1.00 85.94 96 PRO A C 1
ATOM 701 O O . PRO A 1 96 ? 12.048 9.245 -10.479 1.00 85.94 96 PRO A O 1
ATOM 704 N N . GLN A 1 97 ? 10.169 9.762 -11.587 1.00 86.38 97 GLN A N 1
ATOM 705 C CA . GLN A 1 97 ? 9.492 8.511 -11.286 1.00 86.38 97 GLN A CA 1
ATOM 706 C C . GLN A 1 97 ? 10.069 7.323 -12.051 1.00 86.38 97 GLN A C 1
ATOM 708 O O . GLN A 1 97 ? 9.947 6.226 -11.532 1.00 86.38 97 GLN A O 1
ATOM 713 N N . LEU A 1 98 ? 10.695 7.522 -13.216 1.00 85.81 98 LEU A N 1
ATOM 714 C CA . LEU A 1 98 ? 11.259 6.467 -14.075 1.00 85.81 98 LEU A CA 1
ATOM 715 C C . LEU A 1 98 ? 12.780 6.317 -13.914 1.00 85.81 98 LEU A C 1
ATOM 717 O O . LEU A 1 98 ? 13.355 5.284 -14.257 1.00 85.81 98 LEU A O 1
ATOM 721 N N . ALA A 1 99 ? 13.446 7.362 -13.421 1.00 82.19 99 ALA A N 1
ATOM 722 C CA . ALA A 1 99 ? 14.890 7.390 -13.260 1.00 82.19 99 ALA A CA 1
ATOM 723 C C . ALA A 1 99 ? 15.371 6.313 -12.270 1.00 82.19 99 ALA A C 1
ATOM 725 O O . ALA A 1 99 ? 14.851 6.190 -11.164 1.00 82.19 99 ALA A O 1
ATOM 726 N N . GLY A 1 100 ? 16.391 5.544 -12.669 1.00 75.25 100 GLY A N 1
ATOM 727 C CA . GLY A 1 100 ? 17.048 4.559 -11.801 1.00 75.25 100 GLY A CA 1
ATOM 728 C C . GLY A 1 100 ? 16.268 3.261 -11.559 1.00 75.25 100 GLY A C 1
ATOM 729 O O . GLY A 1 100 ? 16.692 2.465 -10.730 1.00 75.25 100 GLY A O 1
ATOM 730 N N . LYS A 1 101 ? 15.161 3.020 -12.276 1.00 79.38 101 LYS A N 1
ATOM 731 C CA . LYS A 1 101 ? 14.259 1.870 -12.052 1.00 79.38 101 LYS A CA 1
ATOM 732 C C . LYS A 1 101 ? 14.324 0.802 -13.141 1.00 79.38 101 LYS A C 1
ATOM 734 O O . LYS A 1 101 ? 13.324 0.193 -13.499 1.00 79.38 101 LYS A O 1
ATOM 739 N N . GLY A 1 102 ? 15.516 0.605 -13.701 1.00 75.44 102 GLY A N 1
ATOM 740 C CA . GLY A 1 102 ? 15.780 -0.432 -14.705 1.00 75.44 102 GLY A CA 1
ATOM 741 C C . GLY A 1 102 ? 15.302 -0.109 -16.123 1.00 75.44 102 GLY A C 1
ATOM 742 O O . GLY A 1 102 ? 15.630 -0.844 -17.048 1.00 75.44 102 GLY A O 1
ATOM 743 N N . HIS A 1 103 ? 14.598 1.005 -16.327 1.00 81.25 103 HIS A N 1
ATOM 744 C CA . HIS A 1 103 ? 14.243 1.484 -17.662 1.00 81.25 103 HIS A CA 1
ATOM 745 C C . HIS A 1 103 ? 15.428 2.186 -18.314 1.00 81.25 103 HIS A C 1
ATOM 747 O O . HIS A 1 103 ? 16.120 2.988 -17.679 1.00 81.25 103 HIS A O 1
ATOM 753 N N . THR A 1 104 ? 15.650 1.912 -19.596 1.00 76.12 104 THR A N 1
ATOM 754 C CA . THR A 1 104 ? 16.689 2.570 -20.386 1.00 76.12 104 THR A CA 1
ATOM 755 C C . THR A 1 104 ? 16.159 2.932 -21.769 1.00 76.12 104 THR A C 1
ATOM 757 O O . THR A 1 104 ? 15.320 2.249 -22.354 1.00 76.12 104 THR A O 1
ATOM 760 N N . CYS A 1 105 ? 16.656 4.043 -22.308 1.00 75.56 105 CYS A N 1
ATOM 761 C CA . CYS A 1 105 ? 16.461 4.385 -23.709 1.00 75.56 105 CYS A CA 1
ATOM 762 C C . CYS A 1 105 ? 17.522 3.674 -24.549 1.00 75.56 105 CYS A C 1
ATOM 764 O O . CYS A 1 105 ? 18.557 4.257 -24.872 1.00 75.56 105 CYS A O 1
ATOM 766 N N . GLU A 1 106 ? 17.285 2.401 -24.855 1.00 63.25 106 GLU A N 1
ATOM 767 C CA . GLU A 1 106 ? 18.183 1.603 -25.689 1.00 63.25 106 GLU A CA 1
ATOM 768 C C . GLU A 1 106 ? 18.166 2.099 -27.153 1.00 63.25 106 GLU A C 1
ATOM 770 O O . GLU A 1 106 ? 17.135 2.537 -27.672 1.00 63.25 106 GLU A O 1
ATOM 775 N N . GLY A 1 107 ? 19.333 2.124 -27.808 1.00 54.59 107 GLY A N 1
ATOM 776 C CA . GLY A 1 107 ? 19.499 2.447 -29.237 1.00 54.59 107 GLY A CA 1
ATOM 777 C C . GLY A 1 107 ? 19.372 3.923 -29.657 1.00 54.59 107 GLY A C 1
ATOM 778 O O . GLY A 1 107 ? 20.033 4.340 -30.603 1.00 54.59 107 GLY A O 1
ATOM 779 N N . ARG A 1 108 ? 18.606 4.762 -28.947 1.00 54.00 108 ARG A N 1
ATOM 780 C CA . ARG A 1 108 ? 18.338 6.160 -29.369 1.00 54.00 108 ARG A CA 1
ATOM 781 C C . ARG A 1 108 ? 19.409 7.197 -29.020 1.00 54.00 108 ARG A C 1
ATOM 783 O O . ARG A 1 108 ? 19.342 8.320 -29.505 1.00 54.00 108 ARG A O 1
ATOM 790 N N . ASN A 1 109 ? 20.410 6.827 -28.224 1.00 52.22 109 ASN A N 1
ATOM 791 C CA . ASN A 1 109 ? 21.575 7.687 -27.973 1.00 52.22 109 ASN A CA 1
ATOM 792 C C . ASN A 1 109 ? 22.600 7.648 -29.124 1.00 52.22 109 ASN A C 1
ATOM 794 O O . ASN A 1 109 ? 23.522 8.454 -29.138 1.00 52.22 109 ASN A O 1
ATOM 798 N N . ILE A 1 110 ? 22.463 6.703 -30.063 1.00 49.06 110 ILE A N 1
ATOM 799 C CA . ILE A 1 110 ? 23.451 6.438 -31.122 1.00 49.06 110 ILE A CA 1
ATOM 800 C C . ILE A 1 110 ? 23.031 7.085 -32.455 1.00 49.06 110 ILE A C 1
ATOM 802 O O . ILE A 1 110 ? 23.880 7.424 -33.273 1.00 49.06 110 ILE A O 1
ATOM 806 N N . GLU A 1 111 ? 21.730 7.319 -32.657 1.00 48.69 111 GLU A N 1
ATOM 807 C CA . GLU A 1 111 ? 21.171 7.840 -33.916 1.00 48.69 111 GLU A CA 1
ATOM 808 C C . GLU A 1 111 ? 21.587 9.293 -34.220 1.00 48.69 111 GLU A C 1
ATOM 810 O O . GLU A 1 111 ? 21.611 9.699 -35.377 1.00 48.69 111 GLU A O 1
ATOM 815 N N . TYR A 1 112 ? 21.992 10.070 -33.207 1.00 50.28 112 TYR A N 1
ATOM 816 C CA . TYR A 1 112 ? 22.303 11.497 -33.363 1.00 50.28 112 TYR A CA 1
ATOM 817 C C . TYR A 1 112 ? 23.793 11.866 -33.234 1.00 50.28 112 TYR A C 1
ATOM 819 O O . TYR A 1 112 ? 24.114 13.037 -33.049 1.00 50.28 112 TYR A O 1
ATOM 827 N N . GLY A 1 113 ? 24.723 10.917 -33.386 1.00 45.16 113 GLY A N 1
ATOM 828 C CA . GLY A 1 113 ? 26.163 11.212 -33.462 1.00 45.16 113 GLY A CA 1
ATOM 829 C C . GLY A 1 113 ? 26.734 11.960 -32.243 1.00 45.16 113 GLY A C 1
ATOM 830 O O . GLY A 1 113 ? 26.095 12.108 -31.210 1.00 45.16 113 GLY A O 1
ATOM 831 N N . ILE A 1 114 ? 27.966 12.458 -32.357 1.00 47.94 114 ILE A N 1
ATOM 832 C CA . ILE A 1 114 ? 28.761 13.059 -31.258 1.00 47.94 114 ILE A CA 1
ATOM 833 C C . ILE A 1 114 ? 28.131 14.374 -30.714 1.00 47.94 114 ILE A C 1
ATOM 835 O O . ILE A 1 114 ? 28.524 14.877 -29.666 1.00 47.94 114 ILE A O 1
ATOM 839 N N . ILE A 1 115 ? 27.114 14.911 -31.401 1.00 50.09 115 ILE A N 1
ATOM 840 C CA . ILE A 1 115 ? 26.336 16.119 -31.044 1.00 50.09 115 ILE A CA 1
ATOM 841 C C . ILE A 1 115 ? 24.914 15.737 -30.553 1.00 50.09 115 ILE A C 1
ATOM 843 O O . ILE A 1 115 ? 24.116 16.577 -30.134 1.00 50.09 115 ILE A O 1
ATOM 847 N N . GLY A 1 116 ? 24.592 14.445 -30.578 1.00 49.16 116 GLY A N 1
ATOM 848 C CA . GLY A 1 116 ? 23.293 13.879 -30.267 1.00 49.16 116 GLY A CA 1
ATOM 849 C C . GLY A 1 116 ? 23.025 13.838 -28.780 1.00 49.16 116 GLY A C 1
ATOM 850 O O . GLY A 1 116 ? 23.715 13.172 -28.013 1.00 49.16 116 GLY A O 1
ATOM 851 N N . GLY A 1 117 ? 21.995 14.570 -28.373 1.00 53.72 117 GLY A N 1
ATOM 852 C CA . GLY A 1 117 ? 21.526 14.611 -26.998 1.00 53.72 117 GLY A CA 1
ATOM 853 C C . GLY A 1 117 ? 21.229 13.240 -26.405 1.00 53.72 117 GLY A C 1
ATOM 854 O O . GLY A 1 117 ? 20.816 12.317 -27.102 1.00 53.72 117 GLY A O 1
ATOM 855 N N . ARG A 1 118 ? 21.345 13.142 -25.078 1.00 64.56 118 ARG A N 1
ATOM 856 C CA . ARG A 1 118 ? 20.839 11.983 -24.339 1.00 64.56 118 ARG A CA 1
ATOM 857 C C . ARG A 1 118 ? 19.321 11.928 -24.527 1.00 64.56 118 ARG A C 1
ATOM 859 O O . ARG A 1 118 ? 18.629 12.938 -24.365 1.00 64.56 118 ARG A O 1
ATOM 866 N N . ALA A 1 119 ? 18.797 10.758 -24.870 1.00 74.69 119 ALA A N 1
ATOM 867 C CA . ALA A 1 119 ? 17.362 10.534 -24.839 1.00 74.69 119 ALA A CA 1
ATOM 868 C C . ALA A 1 119 ? 16.902 10.464 -23.378 1.00 74.69 119 ALA A C 1
ATOM 870 O O . ALA A 1 119 ? 17.491 9.740 -22.572 1.00 74.69 119 ALA A O 1
ATOM 871 N N . THR A 1 120 ? 15.859 11.216 -23.036 1.00 81.75 120 THR A N 1
ATOM 872 C CA . THR A 1 120 ? 15.271 11.190 -21.697 1.00 81.75 120 THR A CA 1
ATOM 873 C C . THR A 1 120 ? 14.001 10.366 -21.675 1.00 81.75 120 THR A C 1
ATOM 875 O O . THR A 1 120 ? 13.186 10.403 -22.600 1.00 81.75 120 THR A O 1
ATOM 878 N N . MET A 1 121 ? 13.831 9.614 -20.594 1.00 86.25 121 MET A N 1
ATOM 879 C CA . MET A 1 121 ? 12.634 8.824 -20.347 1.00 86.25 121 MET A CA 1
ATOM 880 C C . MET A 1 121 ? 11.522 9.720 -19.829 1.00 86.25 121 MET A C 1
ATOM 882 O O . MET A 1 121 ? 11.685 10.411 -18.823 1.00 86.25 121 MET A O 1
ATOM 886 N N . ARG A 1 122 ? 10.380 9.672 -20.505 1.00 88.25 122 ARG A N 1
ATOM 887 C CA . ARG A 1 122 ? 9.147 10.361 -20.137 1.00 88.25 122 ARG A CA 1
ATOM 888 C C . ARG A 1 122 ? 7.983 9.392 -20.173 1.00 88.25 122 ARG A C 1
ATOM 890 O O . ARG A 1 122 ? 8.001 8.396 -20.895 1.00 88.25 122 ARG A O 1
ATOM 897 N N . TRP A 1 123 ? 6.936 9.728 -19.438 1.00 91.06 123 TRP A N 1
ATOM 898 C CA . TRP A 1 123 ? 5.669 9.035 -19.570 1.00 91.06 123 TRP A CA 1
ATOM 899 C C . TRP A 1 123 ? 5.061 9.270 -20.958 1.00 91.06 123 TRP A C 1
ATOM 901 O O . TRP A 1 123 ? 4.955 10.399 -21.432 1.00 91.06 123 TRP A O 1
ATOM 911 N N . GLY A 1 124 ? 4.646 8.193 -21.612 1.00 90.06 124 GLY A N 1
ATOM 912 C CA . GLY A 1 124 ? 3.815 8.228 -22.807 1.00 90.06 124 GLY A CA 1
ATOM 913 C C . GLY A 1 124 ? 2.325 8.328 -22.471 1.00 90.06 124 GLY A C 1
ATOM 914 O O . GLY A 1 124 ? 1.940 8.586 -21.334 1.00 90.06 124 GLY A O 1
ATOM 915 N N . ASN A 1 125 ? 1.467 8.109 -23.466 1.00 92.06 125 ASN A N 1
ATOM 916 C CA . ASN A 1 125 ? 0.010 8.282 -23.330 1.00 92.06 125 ASN A CA 1
ATOM 917 C C . ASN A 1 125 ? -0.764 6.962 -23.418 1.00 92.06 125 ASN A C 1
ATOM 919 O O . ASN A 1 125 ? -1.987 6.970 -23.366 1.00 92.06 125 ASN A O 1
ATOM 923 N N . GLN A 1 126 ? -0.069 5.837 -23.590 1.00 92.81 126 GLN A N 1
ATOM 924 C CA . GLN A 1 126 ? -0.703 4.525 -23.630 1.00 92.81 126 GLN A CA 1
ATOM 925 C C . GLN A 1 126 ? -0.725 3.930 -22.230 1.00 92.81 126 GLN A C 1
ATOM 927 O O . GLN A 1 126 ? 0.285 3.973 -21.523 1.00 92.81 126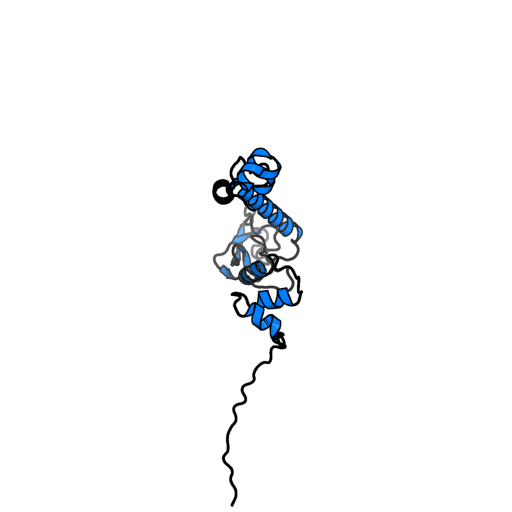 GLN A O 1
ATOM 932 N N . TYR A 1 127 ? -1.870 3.363 -21.873 1.00 92.38 127 TYR A N 1
ATOM 933 C CA . TYR A 1 127 ? -2.114 2.694 -20.606 1.00 92.38 127 TYR A CA 1
ATOM 934 C C . TYR A 1 127 ? -2.529 1.256 -20.868 1.00 92.38 127 TYR A C 1
ATOM 936 O O . TYR A 1 127 ? -3.188 0.965 -21.867 1.00 92.38 127 TYR A O 1
ATOM 944 N N . MET A 1 128 ? -2.161 0.369 -19.960 1.00 89.38 128 MET A N 1
ATOM 945 C CA . MET A 1 128 ? -2.637 -1.003 -19.948 1.00 89.38 128 MET A CA 1
ATOM 946 C C . MET A 1 128 ? -2.690 -1.540 -18.526 1.00 89.38 128 MET A C 1
ATOM 948 O O . MET A 1 128 ? -2.102 -0.961 -17.617 1.00 89.38 128 MET A O 1
ATOM 952 N N . LYS A 1 129 ? -3.400 -2.648 -18.332 1.00 90.88 129 LYS A N 1
ATOM 953 C CA . LYS A 1 129 ? -3.454 -3.321 -17.037 1.00 90.88 129 LYS A CA 1
ATOM 954 C C . LYS A 1 129 ? -2.115 -4.005 -16.743 1.00 90.88 129 LYS A C 1
ATOM 956 O O . LYS A 1 129 ? -1.505 -4.565 -17.655 1.00 90.88 129 LYS A O 1
ATOM 961 N N . ALA A 1 130 ? -1.677 -3.957 -15.490 1.00 90.75 130 ALA A N 1
ATOM 962 C CA . ALA A 1 130 ? -0.558 -4.767 -15.033 1.00 90.75 130 ALA A CA 1
ATOM 963 C C . ALA A 1 130 ? -0.918 -6.259 -15.081 1.00 90.75 130 ALA A C 1
ATOM 965 O O . ALA A 1 130 ? -2.075 -6.657 -14.924 1.00 90.75 130 ALA A O 1
ATOM 966 N N . ILE A 1 131 ? 0.090 -7.077 -15.351 1.00 89.69 131 ILE A N 1
ATOM 967 C CA . ILE A 1 131 ? -0.017 -8.530 -15.455 1.00 89.69 131 ILE A CA 1
ATOM 968 C C . ILE A 1 131 ? 0.489 -9.184 -14.171 1.00 89.69 131 ILE A C 1
ATOM 970 O O . ILE A 1 131 ? 1.205 -8.562 -13.384 1.00 89.69 131 ILE A O 1
ATOM 974 N N . ILE A 1 132 ? 0.106 -10.444 -13.969 1.00 89.44 132 ILE A N 1
ATOM 975 C CA . ILE A 1 132 ? 0.635 -11.275 -12.890 1.00 89.44 132 ILE A CA 1
ATOM 976 C C . ILE A 1 132 ? 1.808 -12.085 -13.446 1.00 89.44 132 ILE A C 1
ATOM 978 O O . ILE A 1 132 ? 1.620 -12.986 -14.262 1.00 89.44 132 ILE A O 1
ATOM 982 N N . ASP A 1 133 ? 3.014 -11.752 -13.006 1.00 87.69 133 ASP A N 1
ATOM 983 C CA . ASP A 1 133 ? 4.225 -12.545 -13.168 1.00 87.69 133 ASP A CA 1
ATOM 984 C C . ASP A 1 133 ? 4.404 -13.452 -11.935 1.00 87.69 133 ASP A C 1
ATOM 986 O O . ASP A 1 133 ? 4.617 -12.942 -10.829 1.00 87.69 133 ASP A O 1
ATOM 990 N N . PRO A 1 134 ? 4.342 -14.789 -12.087 1.00 85.44 134 PRO A N 1
ATOM 991 C CA . PRO A 1 134 ? 4.506 -15.719 -10.971 1.00 85.44 134 PRO A CA 1
ATOM 992 C C . PRO A 1 134 ? 5.918 -15.707 -10.364 1.00 85.44 134 PRO A C 1
ATOM 994 O O . PRO A 1 134 ? 6.115 -16.259 -9.284 1.00 85.44 134 PRO A O 1
ATOM 997 N N . ASN A 1 135 ? 6.902 -15.096 -11.032 1.00 86.62 135 ASN A N 1
ATOM 998 C CA . ASN A 1 135 ? 8.279 -15.014 -10.542 1.00 86.62 135 ASN A CA 1
ATOM 999 C C . ASN A 1 135 ? 8.510 -13.839 -9.582 1.00 86.62 135 ASN A C 1
ATOM 1001 O O . ASN A 1 135 ? 9.556 -13.781 -8.933 1.00 86.62 135 ASN A O 1
ATOM 1005 N N . CYS A 1 136 ? 7.559 -12.905 -9.485 1.00 83.94 136 CYS A N 1
ATOM 1006 C CA . CYS A 1 136 ? 7.633 -11.778 -8.563 1.00 83.94 136 CYS A CA 1
ATOM 1007 C C . CYS A 1 136 ? 6.629 -11.935 -7.413 1.00 83.94 136 CYS A C 1
ATOM 1009 O O . CYS A 1 136 ? 5.580 -12.561 -7.580 1.00 83.94 136 CYS A O 1
ATOM 1011 N N . PRO A 1 137 ? 6.896 -11.328 -6.241 1.00 84.25 137 PRO A N 1
ATOM 1012 C CA . PRO A 1 137 ? 5.915 -11.260 -5.164 1.00 84.25 137 PRO A CA 1
ATOM 1013 C C . PRO A 1 137 ? 4.581 -10.688 -5.665 1.00 84.25 137 PRO A C 1
ATOM 1015 O O . PRO A 1 137 ? 4.570 -9.748 -6.464 1.00 84.25 137 PRO A O 1
ATOM 1018 N N . ASN A 1 138 ? 3.459 -11.245 -5.199 1.00 83.56 138 ASN A N 1
ATOM 1019 C CA . ASN A 1 138 ? 2.121 -10.769 -5.562 1.00 83.56 138 ASN A CA 1
ATOM 1020 C C . ASN A 1 138 ? 1.773 -9.495 -4.781 1.00 83.56 138 ASN A C 1
ATOM 1022 O O . ASN A 1 138 ? 0.996 -9.511 -3.836 1.00 83.56 138 ASN A O 1
ATOM 1026 N N . ILE A 1 139 ? 2.448 -8.404 -5.118 1.00 81.19 139 ILE A N 1
ATOM 1027 C CA . ILE A 1 139 ? 2.274 -7.081 -4.526 1.00 81.19 139 ILE A CA 1
ATOM 1028 C C . ILE A 1 139 ? 2.341 -6.044 -5.637 1.00 81.19 139 ILE A C 1
ATOM 1030 O O . ILE A 1 139 ? 2.951 -6.279 -6.677 1.00 81.19 139 ILE A O 1
ATOM 1034 N N . GLU A 1 140 ? 1.737 -4.889 -5.401 1.00 84.69 140 GLU A N 1
ATOM 1035 C CA . GLU A 1 140 ? 1.756 -3.769 -6.336 1.00 84.69 140 GLU A CA 1
ATOM 1036 C C . GLU A 1 140 ? 3.192 -3.231 -6.517 1.00 84.69 140 GLU A C 1
ATOM 1038 O O . GLU A 1 140 ? 3.839 -2.944 -5.502 1.00 84.69 140 GLU A O 1
ATOM 1043 N N . PRO A 1 141 ? 3.699 -3.045 -7.754 1.00 86.88 141 PRO A N 1
ATOM 1044 C CA . PRO A 1 141 ? 5.000 -2.427 -7.972 1.00 86.88 141 PRO A CA 1
ATOM 1045 C C . PRO A 1 141 ? 5.004 -0.976 -7.487 1.00 86.88 141 PRO A C 1
ATOM 1047 O O . PRO A 1 141 ? 3.971 -0.304 -7.415 1.00 86.88 141 PRO A O 1
ATOM 1050 N N . HIS A 1 142 ? 6.177 -0.425 -7.192 1.00 85.56 142 HIS A N 1
ATOM 1051 C CA . HIS A 1 142 ? 6.257 1.017 -6.976 1.00 85.56 142 HIS A CA 1
ATOM 1052 C C . HIS A 1 142 ? 6.058 1.783 -8.286 1.00 85.56 142 HIS A C 1
ATOM 1054 O O . HIS A 1 142 ? 6.376 1.304 -9.373 1.00 85.56 142 HIS A O 1
ATOM 1060 N N . LEU A 1 143 ? 5.601 3.033 -8.167 1.00 88.62 143 LEU A N 1
ATOM 1061 C CA . LEU A 1 143 ? 5.486 3.946 -9.303 1.00 88.62 143 LEU A CA 1
ATOM 1062 C C . LEU A 1 143 ? 6.797 3.992 -10.084 1.00 88.62 143 LEU A C 1
ATOM 1064 O O . LEU A 1 143 ? 7.839 4.303 -9.513 1.00 88.62 143 LEU A O 1
ATOM 1068 N N . GLY A 1 144 ? 6.730 3.715 -11.376 1.00 88.25 144 GLY A N 1
ATOM 1069 C CA . GLY A 1 144 ? 7.847 3.711 -12.300 1.00 88.25 144 GLY A CA 1
ATOM 1070 C C . GLY A 1 144 ? 8.642 2.413 -12.370 1.00 88.25 144 GLY A C 1
ATOM 1071 O O . GLY A 1 144 ? 9.551 2.350 -13.186 1.00 88.25 144 GLY A O 1
ATOM 1072 N N . ASP A 1 145 ? 8.335 1.390 -11.575 1.00 89.31 145 ASP A N 1
ATOM 1073 C CA . ASP A 1 145 ? 9.008 0.092 -11.686 1.00 89.31 145 ASP A CA 1
ATOM 1074 C C . ASP A 1 145 ? 8.460 -0.733 -12.849 1.00 89.31 145 ASP A C 1
ATOM 1076 O O . ASP A 1 145 ? 7.342 -0.516 -13.325 1.00 89.31 145 ASP A O 1
ATOM 1080 N N . LEU A 1 146 ? 9.261 -1.698 -13.300 1.00 89.00 146 LEU A N 1
ATOM 1081 C CA . LEU A 1 146 ? 8.807 -2.719 -14.238 1.00 89.00 146 LEU A CA 1
ATOM 1082 C C . LEU A 1 146 ? 7.959 -3.781 -13.529 1.00 89.00 146 LEU A C 1
ATOM 1084 O O . LEU A 1 146 ? 6.944 -4.209 -14.059 1.00 89.00 146 LEU A O 1
ATOM 1088 N N . ASN A 1 147 ? 8.373 -4.225 -12.346 1.00 88.81 147 ASN A N 1
ATOM 1089 C CA . ASN A 1 147 ? 7.717 -5.298 -11.613 1.00 88.81 147 ASN A CA 1
ATOM 1090 C C . ASN A 1 147 ? 8.021 -5.211 -10.117 1.00 88.81 147 ASN A C 1
ATOM 1092 O O . ASN A 1 147 ? 8.803 -4.374 -9.663 1.00 88.81 147 ASN A O 1
ATOM 1096 N N . SER A 1 148 ? 7.408 -6.112 -9.361 1.00 87.81 148 SER A N 1
ATOM 1097 C CA . SER A 1 148 ? 7.578 -6.180 -7.914 1.00 87.81 148 SER A CA 1
ATOM 1098 C C . SER A 1 148 ? 8.813 -6.955 -7.451 1.00 87.81 148 SER A C 1
ATOM 1100 O O . SER A 1 148 ? 9.017 -7.143 -6.251 1.00 87.81 148 SER A O 1
ATOM 1102 N N . CYS A 1 149 ? 9.661 -7.417 -8.370 1.00 84.62 149 CYS A N 1
ATOM 1103 C CA . CYS A 1 149 ? 10.854 -8.179 -8.025 1.00 84.62 149 CYS A CA 1
ATOM 1104 C C . CYS A 1 149 ? 11.949 -7.289 -7.398 1.00 84.62 149 CYS A C 1
ATOM 1106 O O . CYS A 1 149 ? 12.103 -6.114 -7.721 1.00 84.62 149 CYS A O 1
ATOM 1108 N N . GLY A 1 150 ? 12.7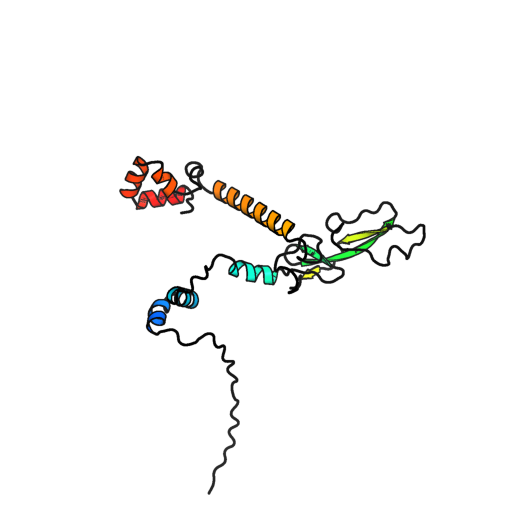46 -7.860 -6.486 1.00 73.94 150 GLY A N 1
ATOM 1109 C CA . GLY A 1 150 ? 13.998 -7.259 -5.997 1.00 73.94 150 GLY A CA 1
ATOM 1110 C C . GLY A 1 150 ? 13.877 -6.074 -5.029 1.00 73.94 150 GLY A C 1
ATOM 1111 O O . GLY A 1 150 ? 14.901 -5.601 -4.542 1.00 73.94 150 GLY A O 1
ATOM 1112 N N . ARG A 1 151 ? 12.661 -5.610 -4.704 1.00 73.12 151 ARG A N 1
ATOM 1113 C CA . ARG A 1 151 ? 12.433 -4.444 -3.819 1.00 73.12 151 ARG A CA 1
ATOM 1114 C C . ARG A 1 151 ? 11.707 -4.771 -2.514 1.00 73.12 151 ARG A C 1
ATOM 1116 O O . ARG A 1 151 ? 11.067 -3.918 -1.916 1.00 73.12 151 ARG A O 1
ATOM 1123 N N . GLU A 1 152 ? 11.841 -6.007 -2.029 1.00 69.25 152 GLU A N 1
ATOM 1124 C CA . GLU A 1 152 ? 11.150 -6.508 -0.825 1.00 69.25 152 GLU A CA 1
ATOM 1125 C C . GLU A 1 152 ? 11.301 -5.598 0.407 1.00 69.25 152 GLU A C 1
ATOM 1127 O O . GLU A 1 152 ? 10.340 -5.385 1.145 1.00 69.25 152 GLU A O 1
ATOM 1132 N N . LYS A 1 153 ? 12.490 -5.019 0.610 1.00 70.25 153 LYS A N 1
ATOM 1133 C CA . LYS A 1 153 ? 12.751 -4.088 1.719 1.00 70.25 153 LYS A CA 1
ATOM 1134 C C . LYS A 1 153 ? 11.924 -2.804 1.605 1.00 70.25 153 LYS A C 1
ATOM 1136 O O . LYS A 1 153 ? 11.364 -2.359 2.603 1.00 70.25 153 LYS A O 1
ATOM 1141 N N . ASP A 1 154 ? 11.800 -2.260 0.398 1.00 71.56 154 ASP A N 1
ATOM 1142 C CA . ASP A 1 154 ? 11.020 -1.049 0.131 1.00 71.56 154 ASP A CA 1
ATOM 1143 C C . ASP A 1 154 ? 9.520 -1.318 0.341 1.00 71.56 154 ASP A C 1
ATOM 1145 O O . ASP A 1 154 ? 8.805 -0.489 0.911 1.00 71.56 154 ASP A O 1
ATOM 1149 N N . TYR A 1 155 ? 9.055 -2.515 -0.037 1.00 69.88 155 TYR A N 1
ATOM 1150 C CA . TYR A 1 155 ? 7.676 -2.945 0.194 1.00 69.88 155 TYR A CA 1
ATOM 1151 C C . TYR A 1 155 ? 7.345 -3.090 1.679 1.00 69.88 155 TYR A C 1
ATOM 1153 O O . TYR A 1 155 ? 6.301 -2.597 2.110 1.00 69.88 155 TYR A O 1
ATOM 1161 N N . LYS A 1 156 ? 8.229 -3.712 2.472 1.00 72.62 156 LYS A N 1
ATOM 1162 C CA . LYS A 1 156 ? 8.050 -3.829 3.930 1.00 72.62 156 LYS A CA 1
ATOM 1163 C C . LYS A 1 156 ? 7.978 -2.456 4.591 1.00 72.62 156 LYS A C 1
ATOM 1165 O O . LYS A 1 156 ? 7.006 -2.174 5.285 1.00 72.62 156 LYS A O 1
ATOM 1170 N N . ALA A 1 157 ? 8.910 -1.562 4.264 1.00 78.75 157 ALA A N 1
ATOM 1171 C CA . ALA A 1 157 ? 8.920 -0.203 4.802 1.00 78.75 157 ALA A CA 1
ATOM 1172 C C . ALA A 1 157 ? 7.632 0.579 4.470 1.00 78.75 157 ALA A C 1
ATOM 1174 O O . ALA A 1 157 ? 7.085 1.289 5.318 1.00 78.75 157 ALA A O 1
ATOM 1175 N N . LYS A 1 158 ? 7.100 0.431 3.247 1.00 75.94 158 LYS A N 1
ATOM 1176 C CA . LYS A 1 158 ? 5.832 1.063 2.852 1.00 75.94 158 LYS A CA 1
ATOM 1177 C C . LYS A 1 158 ? 4.644 0.494 3.636 1.00 75.94 158 LYS A C 1
ATOM 1179 O O . LYS A 1 158 ? 3.802 1.268 4.086 1.00 75.94 158 LYS A O 1
ATOM 1184 N N . GLN A 1 159 ? 4.581 -0.827 3.816 1.00 78.31 159 GLN A N 1
ATOM 1185 C CA . GLN A 1 159 ? 3.519 -1.477 4.591 1.00 78.31 159 GLN A CA 1
ATOM 1186 C C . GLN A 1 159 ? 3.551 -1.063 6.063 1.00 78.31 159 GLN A C 1
ATOM 1188 O O . GLN A 1 159 ? 2.502 -0.744 6.613 1.00 78.31 159 GLN A O 1
ATOM 1193 N N . GLU A 1 160 ? 4.734 -1.005 6.673 1.00 81.31 160 GLU A N 1
ATOM 1194 C CA . GLU A 1 160 ? 4.924 -0.535 8.050 1.00 81.31 160 GLU A CA 1
ATOM 1195 C C . GLU A 1 160 ? 4.484 0.924 8.205 1.00 81.31 160 GLU A C 1
ATOM 1197 O O . GLU A 1 160 ? 3.748 1.259 9.128 1.00 81.31 160 GLU A O 1
ATOM 1202 N N . THR A 1 161 ? 4.854 1.788 7.256 1.00 84.38 161 THR A N 1
ATOM 1203 C CA . THR A 1 161 ? 4.446 3.201 7.265 1.00 84.38 161 THR A CA 1
ATOM 1204 C C . THR A 1 161 ? 2.929 3.353 7.131 1.00 84.38 161 THR A C 1
ATOM 1206 O O . THR A 1 161 ? 2.314 4.168 7.819 1.00 84.38 161 THR A O 1
ATOM 1209 N N . GLU A 1 162 ? 2.297 2.574 6.249 1.00 83.31 162 GLU A N 1
ATOM 1210 C CA . GLU A 1 162 ? 0.844 2.601 6.085 1.00 83.31 162 GLU A CA 1
ATOM 1211 C C . GLU A 1 162 ? 0.119 2.022 7.307 1.00 83.31 162 GLU A C 1
ATOM 1213 O O . GLU A 1 162 ? -0.905 2.570 7.714 1.00 83.31 162 GLU A O 1
ATOM 1218 N N . ALA A 1 163 ? 0.654 0.958 7.913 1.00 81.19 163 ALA A N 1
ATOM 1219 C CA . ALA A 1 163 ? 0.138 0.387 9.152 1.00 81.19 163 ALA A CA 1
ATOM 1220 C C . ALA A 1 163 ? 0.217 1.404 10.295 1.00 81.19 163 ALA A C 1
ATOM 1222 O O . ALA A 1 163 ? -0.800 1.668 10.928 1.00 81.19 163 ALA A O 1
ATOM 1223 N N . ALA A 1 164 ? 1.361 2.071 10.471 1.00 86.50 164 ALA A N 1
ATOM 1224 C CA . ALA A 1 164 ? 1.529 3.130 11.463 1.00 86.50 164 ALA A CA 1
ATOM 1225 C C . ALA A 1 164 ? 0.568 4.309 11.226 1.00 86.50 164 ALA A C 1
ATOM 1227 O O . ALA A 1 164 ? 0.007 4.8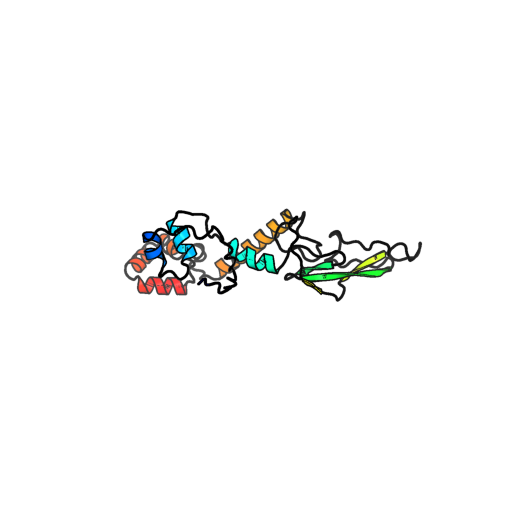68 12.169 1.00 86.50 164 ALA A O 1
ATOM 1228 N N . ARG A 1 165 ? 0.320 4.682 9.959 1.00 88.75 165 ARG A N 1
ATOM 1229 C CA . ARG A 1 165 ? -0.677 5.708 9.612 1.00 88.75 165 ARG A CA 1
ATOM 1230 C C . ARG A 1 165 ? -2.089 5.277 10.013 1.00 88.75 165 ARG A C 1
ATOM 1232 O O . ARG A 1 165 ? -2.812 6.086 10.585 1.00 88.75 165 ARG A O 1
ATOM 1239 N N . LYS A 1 166 ? -2.477 4.034 9.711 1.00 86.31 166 LYS A N 1
ATOM 1240 C CA . LYS A 1 166 ? -3.797 3.485 10.064 1.00 86.31 166 LYS A CA 1
ATOM 1241 C C . LYS A 1 166 ? -3.973 3.348 11.568 1.00 86.31 166 LYS A C 1
ATOM 1243 O O . LYS A 1 166 ? -5.030 3.691 12.071 1.00 86.31 166 LYS A O 1
ATOM 1248 N N . GLU A 1 167 ? -2.948 2.897 12.281 1.00 85.31 167 GLU A N 1
ATOM 1249 C CA . GLU A 1 167 ? -2.954 2.824 13.742 1.00 85.31 167 GLU A CA 1
ATOM 1250 C C . GLU A 1 167 ? -3.160 4.212 14.354 1.00 85.31 167 GLU A C 1
ATOM 1252 O O . GLU A 1 167 ? -4.006 4.391 15.227 1.00 85.31 167 GLU A O 1
ATOM 1257 N N . LYS A 1 168 ? -2.460 5.228 13.839 1.00 87.94 168 LYS A N 1
ATOM 1258 C CA . LYS A 1 168 ? -2.663 6.612 14.268 1.00 87.94 168 LYS A CA 1
ATOM 1259 C C . LYS A 1 168 ? -4.087 7.105 13.986 1.00 87.94 168 LYS A C 1
ATOM 1261 O O . LYS A 1 168 ? -4.705 7.688 14.869 1.00 87.94 168 LYS A O 1
ATOM 1266 N N . GLU A 1 169 ? -4.606 6.859 12.785 1.00 89.12 169 GLU A N 1
ATOM 1267 C CA . GLU A 1 169 ? -5.977 7.217 12.390 1.00 89.12 169 GLU A CA 1
ATOM 1268 C C . GLU A 1 169 ? -7.022 6.527 13.289 1.00 89.12 169 GLU A C 1
ATOM 1270 O O . GLU A 1 169 ? -7.982 7.152 13.736 1.00 89.12 169 GLU A O 1
ATOM 1275 N N . LEU A 1 170 ? -6.785 5.261 13.638 1.00 84.62 170 LEU A N 1
ATOM 1276 C CA . LEU A 1 170 ? -7.615 4.476 14.545 1.00 84.62 170 LEU A CA 1
ATOM 1277 C C . LEU A 1 170 ? -7.591 5.042 15.974 1.00 84.62 170 LEU A C 1
ATOM 1279 O O . LEU A 1 170 ? -8.644 5.220 16.580 1.00 84.62 170 LEU A O 1
ATOM 1283 N N . LEU A 1 171 ? -6.416 5.409 16.491 1.00 81.88 171 LEU A N 1
ATOM 1284 C CA . LEU A 1 171 ? -6.282 6.057 17.802 1.00 81.88 171 LEU A CA 1
ATOM 1285 C C . LEU A 1 171 ? -6.911 7.459 17.843 1.00 81.88 171 LEU A C 1
ATOM 1287 O O . LEU A 1 171 ? -7.382 7.912 18.888 1.00 81.88 171 LEU A O 1
ATOM 1291 N N . GLU A 1 172 ? -6.917 8.167 16.715 1.00 87.44 172 GLU A N 1
ATOM 1292 C CA . GLU A 1 172 ? -7.583 9.461 16.574 1.00 87.44 172 GLU A CA 1
ATOM 1293 C C . GLU A 1 172 ? -9.110 9.329 16.471 1.00 87.44 172 GLU A C 1
ATOM 1295 O O . GLU A 1 172 ? -9.807 10.282 16.821 1.00 87.44 172 GLU A O 1
ATOM 1300 N N . SER A 1 173 ? -9.624 8.161 16.064 1.00 86.19 173 SER A N 1
ATOM 1301 C CA . SER A 1 173 ? -11.061 7.909 15.898 1.00 86.19 173 SER A CA 1
ATOM 1302 C C . SER A 1 173 ? -11.836 7.788 17.213 1.00 86.19 173 SER A C 1
ATOM 1304 O O . SER A 1 173 ? -13.024 8.108 17.251 1.00 86.19 173 SER A O 1
ATOM 1306 N N . CYS A 1 174 ? -11.172 7.375 18.294 1.00 90.19 174 CYS A N 1
ATOM 1307 C CA . CYS A 1 174 ? -11.794 7.251 19.605 1.00 90.19 174 CYS A CA 1
ATOM 1308 C C . CYS A 1 174 ? -11.667 8.531 20.444 1.00 90.19 174 CYS A C 1
ATOM 1310 O O . CYS A 1 174 ? -10.799 9.390 20.221 1.00 90.19 174 CYS A O 1
ATOM 1312 N N . ASP A 1 175 ? -12.535 8.648 21.449 1.00 91.69 175 ASP A N 1
ATOM 1313 C CA . ASP A 1 175 ? -12.557 9.782 22.365 1.00 91.69 175 ASP A CA 1
ATOM 1314 C C . ASP A 1 175 ? -11.249 9.881 23.165 1.00 91.69 175 ASP A C 1
ATOM 1316 O O . ASP A 1 175 ? -10.634 8.885 23.566 1.00 91.69 175 ASP A O 1
ATOM 1320 N N . PHE A 1 176 ? -10.825 11.116 23.437 1.00 89.62 176 PHE A N 1
ATOM 1321 C CA . PHE A 1 176 ? -9.579 11.398 24.145 1.00 89.62 176 PHE A CA 1
ATOM 1322 C C . PHE A 1 176 ? -9.501 10.712 25.520 1.00 89.62 176 PHE A C 1
ATOM 1324 O O . PHE A 1 176 ? -8.399 10.395 25.969 1.00 89.62 176 PHE A O 1
ATOM 1331 N N . LYS A 1 177 ? -10.645 10.453 26.176 1.00 87.12 177 LYS A N 1
ATOM 1332 C CA . LYS A 1 177 ? -10.714 9.757 27.469 1.00 87.12 177 LYS A CA 1
ATOM 1333 C C . LYS A 1 177 ? -10.202 8.325 27.395 1.00 87.12 177 LYS A C 1
ATOM 1335 O O . LYS A 1 177 ? -9.567 7.869 28.344 1.00 87.12 177 LYS A O 1
ATOM 1340 N N . ILE A 1 178 ? -10.472 7.632 26.286 1.00 90.38 178 ILE A N 1
ATOM 1341 C CA . ILE A 1 178 ? -10.092 6.226 26.106 1.00 90.38 178 ILE A CA 1
ATOM 1342 C C . ILE A 1 178 ? -8.854 6.043 25.224 1.00 90.38 178 ILE A C 1
ATOM 1344 O O . ILE A 1 178 ? -8.283 4.956 25.182 1.00 90.38 178 ILE A O 1
ATOM 1348 N N . ARG A 1 179 ? -8.360 7.111 24.585 1.00 88.44 179 ARG A N 1
ATOM 1349 C CA . ARG A 1 179 ? -7.141 7.074 23.759 1.00 88.44 179 ARG A CA 1
ATOM 1350 C C . ARG A 1 179 ? -5.901 6.605 24.527 1.00 88.44 179 ARG A C 1
ATOM 1352 O O . ARG A 1 179 ? -5.095 5.857 23.983 1.00 88.44 179 ARG A O 1
ATOM 1359 N N . ALA A 1 180 ? -5.769 6.984 25.802 1.00 89.00 180 ALA A N 1
ATOM 1360 C CA . ALA A 1 180 ? -4.687 6.510 26.677 1.00 89.00 180 ALA A CA 1
ATOM 1361 C C . ALA A 1 180 ? -4.742 4.994 26.951 1.00 89.00 180 ALA A C 1
ATOM 1363 O O . ALA A 1 180 ? -3.753 4.405 27.379 1.00 89.00 180 ALA A O 1
ATOM 1364 N N . TYR A 1 181 ? -5.886 4.372 26.672 1.00 90.25 181 TYR A N 1
ATOM 1365 C CA . TYR A 1 181 ? -6.167 2.954 26.859 1.00 90.25 181 TYR A CA 1
ATOM 1366 C C . TYR A 1 181 ? -6.330 2.245 25.509 1.00 90.25 181 TYR A C 1
ATOM 1368 O O . TYR A 1 181 ? -7.092 1.292 25.403 1.00 90.25 181 TYR A O 1
ATOM 1376 N N . GLN A 1 182 ? -5.652 2.737 24.462 1.00 89.62 182 GLN A N 1
ATOM 1377 C CA . GLN A 1 182 ? -5.691 2.170 23.106 1.00 89.62 182 GLN A CA 1
ATOM 1378 C C . GLN A 1 182 ? -7.116 2.038 22.549 1.00 89.62 182 GLN A C 1
ATOM 1380 O O . GLN A 1 182 ? -7.436 1.080 21.851 1.00 89.62 182 GLN A O 1
ATOM 1385 N N . CYS A 1 183 ? -7.982 3.000 22.884 1.00 91.19 183 CYS A N 1
ATOM 1386 C CA . CYS A 1 183 ? -9.395 2.983 22.516 1.00 91.19 183 CYS A CA 1
ATOM 1387 C C . CYS A 1 183 ? -10.163 1.747 23.024 1.00 91.19 183 CYS A C 1
ATOM 1389 O O . CYS A 1 183 ? -11.177 1.384 22.434 1.00 91.19 183 CYS A O 1
ATOM 1391 N N . SER A 1 184 ? -9.701 1.109 24.105 1.00 92.94 184 SER A N 1
ATOM 1392 C CA . SER A 1 184 ? -10.417 0.029 24.788 1.00 92.94 184 SER A CA 1
ATOM 1393 C C . SER A 1 184 ? -11.207 0.575 25.976 1.00 92.94 184 SER A C 1
ATOM 1395 O O . SER A 1 184 ? -10.656 1.152 26.921 1.00 92.94 184 SER A O 1
ATOM 1397 N N . PHE A 1 185 ? -12.519 0.357 25.949 1.00 93.19 185 PHE A N 1
ATOM 1398 C CA . PHE A 1 185 ? -13.418 0.704 27.038 1.00 93.19 185 PHE A CA 1
ATOM 1399 C C . PHE A 1 185 ? -13.191 -0.218 28.232 1.00 93.19 185 PHE A C 1
ATOM 1401 O O . PHE A 1 185 ? -13.209 0.254 29.365 1.00 93.19 185 PHE A O 1
ATOM 1408 N N . ASN A 1 186 ? -12.877 -1.498 28.011 1.00 93.94 186 ASN A N 1
ATOM 1409 C CA . ASN A 1 186 ? -12.557 -2.412 29.108 1.00 93.94 186 ASN A CA 1
ATOM 1410 C C . ASN A 1 186 ? -11.279 -1.993 29.844 1.00 93.94 186 ASN A C 1
ATOM 1412 O O . ASN A 1 186 ? -11.292 -1.896 31.070 1.00 93.94 186 ASN A O 1
ATOM 1416 N N . ALA A 1 187 ? -10.212 -1.647 29.117 1.00 92.94 187 ALA A N 1
ATOM 1417 C CA . ALA A 1 187 ? -8.982 -1.135 29.722 1.00 92.94 187 ALA A CA 1
ATOM 1418 C C . ALA A 1 187 ? -9.222 0.190 30.471 1.00 92.94 187 ALA A C 1
ATOM 1420 O O . ALA A 1 187 ? -8.658 0.415 31.545 1.00 92.94 187 ALA A O 1
ATOM 1421 N N . TYR A 1 188 ? -10.113 1.044 29.955 1.00 90.56 188 TYR A N 1
ATOM 1422 C CA . TYR A 1 188 ? -10.556 2.249 30.652 1.00 90.56 188 TYR A CA 1
ATOM 1423 C C . TYR A 1 188 ? -11.315 1.934 31.952 1.00 90.56 188 TYR A C 1
ATOM 1425 O O . TYR A 1 188 ? -11.055 2.568 32.977 1.00 90.56 188 TYR A O 1
ATOM 1433 N N . LEU A 1 189 ? -12.213 0.946 31.956 1.00 90.88 189 LEU A N 1
ATOM 1434 C CA . LEU A 1 189 ? -12.924 0.510 33.161 1.00 90.88 189 LEU A CA 1
ATOM 1435 C C . LEU A 1 189 ? -11.977 -0.124 34.187 1.00 90.88 189 LEU A C 1
ATOM 1437 O O . LEU A 1 189 ? -12.078 0.179 35.375 1.00 90.88 189 LEU A O 1
ATOM 1441 N N . ASP A 1 190 ? -11.027 -0.948 33.752 1.00 92.81 190 ASP A N 1
ATOM 1442 C CA . ASP A 1 190 ? -10.041 -1.581 34.635 1.00 92.81 190 ASP A CA 1
ATOM 1443 C C . ASP A 1 190 ? -9.166 -0.550 35.357 1.00 92.81 190 ASP A C 1
ATOM 1445 O O . ASP A 1 190 ? -8.876 -0.699 36.546 1.00 92.81 190 ASP A O 1
ATOM 1449 N N . ALA A 1 191 ? -8.826 0.547 34.679 1.00 91.31 191 ALA A N 1
ATOM 1450 C CA . ALA A 1 191 ? -8.132 1.679 35.282 1.00 91.31 191 ALA A CA 1
ATOM 1451 C C . ALA A 1 191 ? -9.025 2.545 36.196 1.00 91.31 191 ALA A C 1
ATOM 1453 O O . ALA A 1 191 ? -8.508 3.337 36.984 1.00 91.31 191 ALA A O 1
ATOM 1454 N N . ASN A 1 192 ? -10.355 2.400 36.127 1.00 89.50 192 ASN A N 1
ATOM 1455 C CA . ASN A 1 192 ? -11.333 3.200 36.872 1.00 89.50 192 ASN A CA 1
ATOM 1456 C C . ASN A 1 192 ? -12.340 2.303 37.630 1.00 89.50 192 ASN A C 1
ATOM 1458 O O . ASN A 1 192 ? -13.500 2.188 37.225 1.00 89.50 192 ASN A O 1
ATOM 1462 N N . PRO A 1 193 ? -11.964 1.721 38.789 1.00 90.31 193 PRO A N 1
ATOM 1463 C CA . PRO A 1 193 ? -12.779 0.719 39.491 1.00 90.31 193 PRO A CA 1
ATOM 1464 C C . PRO A 1 193 ? -14.191 1.176 39.887 1.00 90.31 193 PRO A C 1
ATOM 1466 O O . PRO A 1 193 ? -15.122 0.372 39.931 1.00 90.31 193 PRO A O 1
ATOM 1469 N N . ALA A 1 194 ? -14.376 2.467 40.180 1.00 86.56 194 ALA A N 1
ATOM 1470 C CA . ALA A 1 194 ? -15.695 3.026 40.478 1.00 86.56 194 ALA A CA 1
ATOM 1471 C C . ALA A 1 194 ? -16.605 3.039 39.238 1.00 86.56 194 ALA A C 1
ATOM 1473 O O . ALA A 1 194 ? -17.783 2.697 39.330 1.00 86.56 194 ALA A O 1
ATOM 1474 N N . LEU A 1 195 ? -16.043 3.385 38.076 1.00 85.00 195 LEU A N 1
ATOM 1475 C CA . LEU A 1 195 ? -16.759 3.371 36.805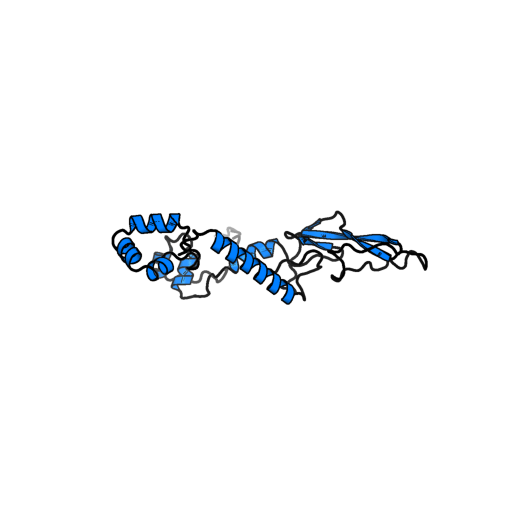 1.00 85.00 195 LEU A CA 1
ATOM 1476 C C . LEU A 1 195 ? -17.039 1.938 36.347 1.00 85.00 195 LEU A C 1
ATOM 1478 O O . LEU A 1 195 ? -18.126 1.665 35.850 1.00 85.00 195 LEU A O 1
ATOM 1482 N N . LYS A 1 196 ? -16.108 1.010 36.599 1.00 90.75 196 LYS A N 1
ATOM 1483 C CA . LYS A 1 196 ? -16.311 -0.424 36.369 1.00 90.75 196 LYS A CA 1
ATOM 1484 C C . LYS A 1 196 ? -17.513 -0.962 37.140 1.00 90.75 196 LYS A C 1
ATOM 1486 O O . LYS A 1 196 ? -18.409 -1.541 36.537 1.00 90.75 196 LYS A O 1
ATOM 1491 N N . ARG A 1 197 ? -17.604 -0.670 38.442 1.00 87.38 197 ARG A N 1
ATOM 1492 C CA . ARG A 1 197 ? -18.779 -1.041 39.253 1.00 87.38 197 ARG A CA 1
ATOM 1493 C C . ARG A 1 197 ? -20.072 -0.411 38.741 1.00 87.38 197 ARG A C 1
ATOM 1495 O O . ARG A 1 197 ? -21.111 -1.060 38.747 1.00 87.38 197 ARG A O 1
ATOM 1502 N N . TRP A 1 198 ? -20.032 0.848 38.304 1.00 91.00 198 TRP A N 1
ATOM 1503 C CA . TRP A 1 198 ? -21.200 1.480 37.687 1.00 91.00 198 TRP A CA 1
ATOM 1504 C C . TRP A 1 198 ? -21.624 0.753 36.404 1.00 91.00 198 TRP A C 1
ATOM 1506 O O . TRP A 1 198 ? -22.816 0.507 36.228 1.00 91.00 198 TRP A O 1
ATOM 1516 N N . ALA A 1 199 ? -20.669 0.383 35.550 1.00 88.88 199 ALA A N 1
ATOM 1517 C CA . ALA A 1 199 ? -20.928 -0.307 34.293 1.00 88.88 199 ALA A CA 1
ATOM 1518 C C . ALA A 1 199 ? -21.515 -1.709 34.517 1.00 88.88 199 ALA A C 1
ATOM 1520 O O . ALA A 1 199 ? -22.478 -2.082 33.852 1.00 88.88 199 ALA A O 1
ATOM 1521 N N . GLU A 1 200 ? -21.003 -2.441 35.511 1.00 92.38 200 GLU A N 1
ATOM 1522 C CA . GLU A 1 200 ? -21.523 -3.750 35.934 1.00 92.38 200 GLU A CA 1
ATOM 1523 C C . GLU A 1 200 ? -22.976 -3.665 36.431 1.00 92.38 200 GLU A C 1
ATOM 1525 O O . GLU A 1 200 ? -23.782 -4.552 36.157 1.00 92.38 200 GLU A O 1
ATOM 1530 N N . LEU A 1 201 ? -23.331 -2.582 37.130 1.00 94.56 201 LEU A N 1
ATOM 1531 C CA . LEU A 1 201 ? -24.692 -2.345 37.621 1.00 94.56 201 LEU A CA 1
ATOM 1532 C C . LEU A 1 201 ? -25.638 -1.768 36.552 1.00 94.56 201 LEU A C 1
ATOM 1534 O O . LEU A 1 201 ? -26.852 -1.825 36.732 1.00 94.56 201 LEU A O 1
ATOM 1538 N N . ASN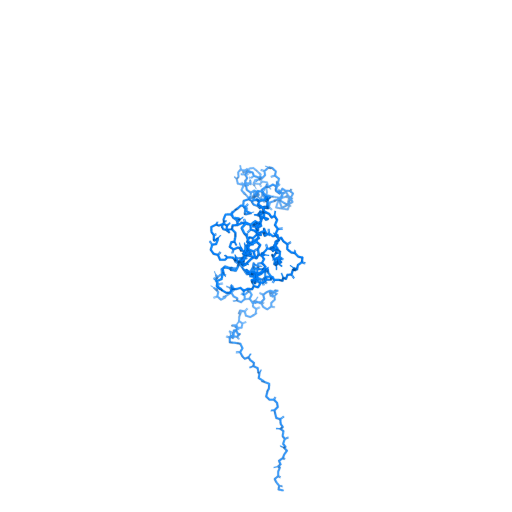 A 1 202 ? -25.112 -1.196 35.461 1.00 93.31 202 ASN A N 1
ATOM 1539 C CA . ASN A 1 202 ? -25.884 -0.488 34.431 1.00 93.31 202 ASN A CA 1
ATOM 1540 C C . ASN A 1 202 ? -25.425 -0.873 33.006 1.00 93.31 202 ASN A C 1
ATOM 1542 O O . ASN A 1 202 ? -24.929 -0.013 32.270 1.00 93.31 202 ASN A O 1
ATOM 1546 N N . PRO A 1 203 ? -25.612 -2.134 32.574 1.00 92.19 203 PRO A N 1
ATOM 1547 C CA . PRO A 1 203 ? -25.023 -2.646 31.333 1.00 92.19 203 PRO A CA 1
ATOM 1548 C C . PRO A 1 203 ? -25.494 -1.898 30.077 1.00 92.19 203 PRO A C 1
ATOM 1550 O O . PRO A 1 203 ? -24.688 -1.580 29.206 1.00 92.19 203 PRO A O 1
ATOM 1553 N N . GLU A 1 204 ? -26.776 -1.531 29.993 1.00 93.00 204 GLU A N 1
ATOM 1554 C CA . GLU A 1 204 ? -27.304 -0.784 28.839 1.00 93.00 204 GLU A CA 1
ATOM 1555 C C . GLU A 1 204 ? -26.724 0.633 28.724 1.00 93.00 204 GLU A C 1
ATOM 1557 O O . GLU A 1 204 ? -26.548 1.162 27.626 1.00 93.00 204 GLU A O 1
ATOM 1562 N N . MET A 1 205 ? -26.436 1.271 29.860 1.00 86.38 205 MET A N 1
ATOM 1563 C CA . MET A 1 205 ? -25.849 2.611 29.885 1.00 86.38 205 MET A CA 1
ATOM 1564 C C . MET A 1 205 ? -24.351 2.560 29.601 1.00 86.38 205 MET A C 1
ATOM 1566 O O . MET A 1 205 ? -23.836 3.432 28.904 1.00 86.38 205 MET A O 1
ATOM 1570 N N . ALA A 1 206 ? -23.671 1.525 30.095 1.00 87.12 206 ALA A N 1
ATOM 1571 C CA . ALA A 1 206 ? -22.273 1.265 29.786 1.00 87.12 206 ALA A CA 1
ATOM 1572 C C . ALA A 1 206 ? -22.064 1.050 28.283 1.00 87.12 206 ALA A C 1
ATOM 1574 O O . ALA A 1 206 ? -21.154 1.637 27.708 1.00 87.12 206 ALA A O 1
ATOM 1575 N N . GLU A 1 207 ? -22.951 0.296 27.633 1.00 90.44 207 GLU A N 1
ATOM 1576 C CA . GLU A 1 207 ? -22.895 0.059 26.189 1.00 90.44 207 GLU A CA 1
ATOM 1577 C C . GLU A 1 207 ? -23.079 1.351 25.376 1.00 90.44 207 GLU A C 1
ATOM 1579 O O . GLU A 1 207 ? -22.344 1.606 24.421 1.00 90.44 207 GLU A O 1
ATOM 1584 N N . LYS A 1 208 ? -24.009 2.223 25.783 1.00 91.31 208 LYS A N 1
ATOM 1585 C CA . LYS A 1 208 ? -24.181 3.541 25.148 1.00 91.31 208 LYS A CA 1
ATOM 1586 C C . LYS A 1 208 ? -22.945 4.423 25.306 1.00 91.31 208 LYS A C 1
ATOM 1588 O O . LYS A 1 208 ? -22.566 5.112 24.360 1.00 91.31 208 LYS A O 1
ATOM 1593 N N . GLU A 1 209 ? -22.316 4.412 26.479 1.00 86.75 209 GLU A N 1
ATOM 1594 C CA . GLU A 1 209 ? -21.086 5.175 26.709 1.00 86.75 209 GLU A CA 1
ATOM 1595 C C . GLU A 1 209 ? -19.911 4.582 25.912 1.00 86.75 209 GLU A C 1
ATOM 1597 O O . GLU A 1 209 ? -19.170 5.339 25.294 1.00 86.75 209 GLU A O 1
ATOM 1602 N N . ARG A 1 210 ? -19.795 3.249 25.817 1.00 91.19 210 ARG A N 1
ATOM 1603 C CA . ARG A 1 210 ? -18.806 2.559 24.968 1.00 91.19 210 ARG A CA 1
ATOM 1604 C C . ARG A 1 210 ? -18.896 3.018 23.513 1.00 91.19 210 ARG A C 1
ATOM 1606 O O . ARG A 1 210 ? -17.892 3.417 22.925 1.00 91.19 210 ARG A O 1
ATOM 1613 N N . GLN A 1 211 ? -20.106 3.017 22.950 1.00 91.75 211 GLN A N 1
ATOM 1614 C CA . GLN A 1 211 ? -20.350 3.466 21.576 1.00 91.75 211 GLN A CA 1
ATOM 1615 C C . GLN A 1 211 ? -20.037 4.953 21.397 1.00 91.75 211 GLN A C 1
ATOM 1617 O O . GLN A 1 211 ? -19.396 5.341 20.424 1.00 91.75 211 GLN A O 1
ATOM 1622 N N . LYS A 1 212 ? -20.447 5.791 22.354 1.00 90.69 212 LYS A N 1
ATOM 1623 C CA . LYS A 1 212 ? -20.183 7.234 22.329 1.00 90.69 212 LYS A CA 1
ATOM 1624 C C . LYS A 1 212 ? -18.690 7.560 22.379 1.00 90.69 212 LYS A C 1
ATOM 1626 O O . LYS A 1 212 ? -18.268 8.524 21.750 1.00 90.69 212 LYS A O 1
ATOM 1631 N N . LEU A 1 213 ? -17.908 6.782 23.125 1.00 88.44 213 LEU A N 1
ATOM 1632 C CA . LEU A 1 213 ? -16.459 6.955 23.225 1.00 88.44 213 LEU A CA 1
ATOM 1633 C C . LEU A 1 213 ? -15.706 6.393 22.008 1.00 88.44 213 LEU A C 1
ATOM 1635 O O . LEU A 1 213 ? -14.506 6.627 21.889 1.00 88.44 213 LEU A O 1
ATOM 1639 N N . GLY A 1 214 ? -16.389 5.691 21.098 1.00 88.31 214 GLY A N 1
ATOM 1640 C CA . GLY A 1 214 ? -15.771 5.108 19.908 1.00 88.31 214 GLY A CA 1
ATOM 1641 C C . GLY A 1 214 ? -14.820 3.962 20.249 1.00 88.31 214 GLY A C 1
ATOM 1642 O O . GLY A 1 214 ? -13.710 3.913 19.726 1.00 88.31 214 GLY A O 1
ATOM 1643 N N . SER A 1 215 ? -15.225 3.087 21.173 1.00 89.69 215 SER A N 1
ATOM 1644 C CA . SER A 1 215 ? -14.410 1.941 21.580 1.00 89.69 215 SER A CA 1
ATOM 1645 C C . SER A 1 215 ? -14.193 0.926 20.459 1.00 89.69 215 SER A C 1
ATOM 1647 O O . SER A 1 215 ? -15.074 0.732 19.619 1.00 89.69 215 SER A O 1
ATOM 1649 N N . LEU A 1 216 ? -13.043 0.251 20.480 1.00 86.00 216 LEU A N 1
ATOM 1650 C CA . LEU A 1 216 ? -12.661 -0.776 19.499 1.00 86.00 216 LEU A CA 1
ATOM 1651 C C . LEU A 1 216 ? -12.899 -2.217 19.971 1.00 86.00 216 LEU A C 1
ATOM 1653 O O . LEU A 1 216 ? -12.820 -3.139 19.160 1.00 86.00 216 LEU A O 1
ATOM 1657 N N . ASP A 1 217 ? -13.157 -2.404 21.264 1.00 84.00 217 ASP A N 1
ATOM 1658 C CA . ASP A 1 217 ? -13.475 -3.678 21.918 1.00 84.00 217 ASP A CA 1
ATOM 1659 C C . ASP A 1 217 ? -14.961 -3.804 22.237 1.00 84.00 217 ASP A C 1
ATOM 1661 O O . ASP A 1 217 ? -15.577 -2.774 22.592 1.00 84.00 217 ASP A O 1
#

Secondary structure (DSSP, 8-state):
-----------------TT-----HHHHHHHTT-TTHHHHHHHHTT------SHHHHHHHHHHH-SB--TTEEEEETTEEEEEEEEE-GGG----TTTTTSS----STTTTTGGGPPPEEEEEEEEEEEPB--TTS-SSPPPTT-SBSTT-HHHHHHHHHHHHHHHHHHHHHHS-HHHHTTTT-HHHHHHH-HHHHHHHHH-HHHHHHHHHHTT---